Protein AF-A0A0Q0KGK0-F1 (afdb_monomer_lite)

InterPro domains:
  IPR000772 Ricin B, lectin domain [PF00652] (68-153)
  IPR035992 Ricin B-like lectins [SSF50370] (68-184)

Organism: Vibrio metoecus (NCBI:txid1481663)

Radius of gyration: 18.04 Å; chains: 1; bounding box: 33×59×40 Å

Sequence (186 aa):
MDMPQNTRWHFNDATQKMEFLFTNSDQKREALCLGSSSDNTAVLETCSEAVDTTPADGSAVLASNEQFSLKNEKSGQCLALDSNGQVTMVNCQSNGTLWKFNHGELSQSFNGQEVCLNSPTFGGGVAKITTKECHSTSQGQRFDIRTIEGTSLQLVTPINDNVCLESDLNLYPCHGYQVQQWRVQR

Structure (mmCIF, N/CA/C/O backbone):
data_AF-A0A0Q0KGK0-F1
#
_entry.id   AF-A0A0Q0KGK0-F1
#
loop_
_atom_site.group_PDB
_atom_site.id
_atom_site.type_symbol
_atom_site.label_atom_id
_atom_site.label_alt_id
_atom_site.label_comp_id
_atom_site.label_asym_id
_atom_site.label_entity_id
_atom_site.label_seq_id
_atom_site.pdbx_PDB_ins_code
_atom_site.Cartn_x
_atom_site.Cartn_y
_atom_site.Cartn_z
_atom_site.occupancy
_atom_site.B_iso_or_equiv
_atom_site.auth_seq_id
_atom_site.auth_comp_id
_atom_site.auth_asym_id
_atom_site.auth_atom_id
_atom_site.pdbx_PDB_model_num
ATOM 1 N N . MET A 1 1 ? -0.693 -37.489 -7.062 1.00 42.97 1 MET A N 1
ATOM 2 C CA . MET A 1 1 ? -1.516 -36.437 -6.439 1.00 42.97 1 MET A CA 1
ATOM 3 C C . MET A 1 1 ? -1.067 -35.148 -7.072 1.00 42.97 1 MET A C 1
ATOM 5 O O . MET A 1 1 ? 0.068 -34.753 -6.835 1.00 42.97 1 MET A O 1
ATOM 9 N N . ASP A 1 2 ? -1.891 -34.582 -7.945 1.00 48.84 2 ASP A N 1
ATOM 10 C CA . ASP A 1 2 ? -1.607 -33.265 -8.504 1.00 48.84 2 ASP A CA 1
ATOM 11 C C . ASP A 1 2 ? -1.693 -32.248 -7.370 1.00 48.84 2 ASP A C 1
ATOM 13 O O . ASP A 1 2 ? -2.667 -32.236 -6.614 1.00 48.84 2 ASP A O 1
ATOM 17 N N . MET A 1 3 ? -0.634 -31.457 -7.192 1.00 45.12 3 MET A N 1
ATOM 18 C CA . MET A 1 3 ? -0.684 -30.362 -6.233 1.00 45.12 3 MET A CA 1
ATOM 19 C C . MET A 1 3 ? -1.743 -29.351 -6.695 1.00 45.12 3 MET A C 1
ATOM 21 O O . MET A 1 3 ? -1.807 -29.058 -7.897 1.00 45.12 3 MET A O 1
ATOM 25 N N . PRO A 1 4 ? -2.552 -28.804 -5.769 1.00 57.91 4 PRO A N 1
ATOM 26 C CA . PRO A 1 4 ? -3.431 -27.694 -6.091 1.00 57.91 4 PRO A CA 1
ATOM 27 C C . PRO A 1 4 ? -2.617 -26.558 -6.722 1.00 57.91 4 PRO A C 1
ATOM 29 O O . PRO A 1 4 ? -1.466 -26.321 -6.356 1.00 57.91 4 PRO A O 1
ATOM 32 N N . GLN A 1 5 ? -3.202 -25.865 -7.692 1.00 51.62 5 GLN A N 1
ATOM 33 C CA . GLN A 1 5 ? -2.566 -24.700 -8.302 1.00 51.62 5 GLN A CA 1
ATOM 34 C C . GLN A 1 5 ? -2.737 -23.478 -7.384 1.00 51.62 5 GLN A C 1
ATOM 36 O O . GLN A 1 5 ? -3.677 -23.413 -6.588 1.00 51.62 5 GLN A O 1
ATOM 41 N N . ASN A 1 6 ? -1.828 -22.504 -7.498 1.00 60.91 6 ASN A N 1
ATOM 42 C CA . ASN A 1 6 ? -1.843 -21.252 -6.726 1.00 60.91 6 ASN A CA 1
ATOM 43 C C . ASN A 1 6 ? -1.846 -21.449 -5.198 1.00 60.91 6 ASN A C 1
ATOM 45 O O . ASN A 1 6 ? -2.632 -20.835 -4.478 1.00 60.91 6 ASN A O 1
ATOM 49 N N . THR A 1 7 ? -0.964 -22.313 -4.698 1.00 64.25 7 THR A N 1
ATOM 50 C CA . THR A 1 7 ? -0.809 -22.553 -3.259 1.00 64.25 7 THR A CA 1
ATOM 51 C C . THR A 1 7 ? 0.108 -21.527 -2.607 1.00 64.25 7 THR A C 1
ATOM 53 O O . THR A 1 7 ? 1.203 -21.279 -3.119 1.00 64.25 7 THR A O 1
ATOM 56 N N . ARG A 1 8 ? -0.264 -20.996 -1.441 1.00 69.81 8 ARG A N 1
ATOM 57 C CA . ARG A 1 8 ? 0.619 -20.130 -0.646 1.00 69.81 8 ARG A CA 1
ATOM 58 C C . ARG A 1 8 ? 0.371 -20.269 0.847 1.00 69.81 8 ARG A C 1
ATOM 60 O O . ARG A 1 8 ? -0.755 -20.471 1.283 1.00 69.81 8 ARG A O 1
ATOM 67 N N . TRP A 1 9 ? 1.442 -20.106 1.610 1.00 69.56 9 TRP A N 1
ATOM 68 C CA . TRP A 1 9 ? 1.409 -20.003 3.061 1.00 69.56 9 TRP A CA 1
ATOM 69 C C . TRP A 1 9 ? 1.562 -18.530 3.467 1.00 69.56 9 TRP A C 1
ATOM 71 O O . TRP A 1 9 ? 2.458 -17.847 2.970 1.00 69.56 9 TRP A O 1
ATOM 81 N N . HIS A 1 10 ? 0.726 -18.035 4.376 1.00 63.12 10 HIS A N 1
ATOM 82 C CA . HIS A 1 10 ? 0.898 -16.733 5.035 1.00 63.12 10 HIS A CA 1
ATOM 83 C C . HIS A 1 10 ? 0.466 -16.809 6.500 1.00 63.12 10 HIS A C 1
ATOM 85 O O . HIS A 1 10 ? -0.276 -17.709 6.863 1.00 63.12 10 HIS A O 1
ATOM 91 N N . PHE A 1 11 ? 0.931 -15.903 7.355 1.00 64.06 11 PHE A N 1
ATOM 92 C CA . PHE A 1 11 ? 0.35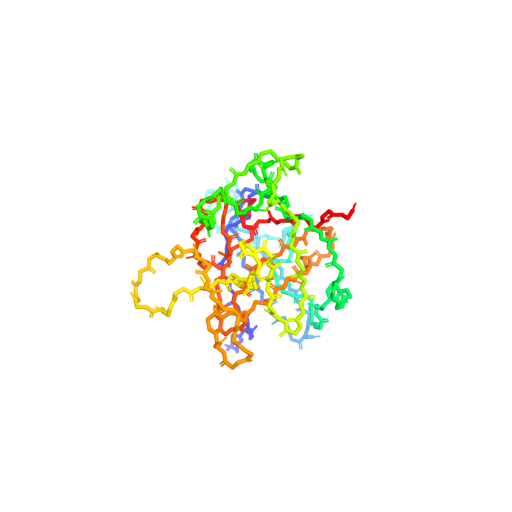4 -15.759 8.691 1.00 64.06 11 PHE A CA 1
ATOM 93 C C . PHE A 1 11 ? -0.777 -14.716 8.619 1.00 64.06 11 PHE A C 1
ATOM 95 O O . PHE A 1 11 ? -0.692 -13.757 7.851 1.00 64.06 11 PHE A O 1
ATOM 102 N N . ASN A 1 12 ? -1.866 -14.924 9.349 1.00 61.81 12 ASN A N 1
ATOM 103 C CA . ASN A 1 12 ? -3.017 -14.029 9.374 1.00 61.81 12 ASN A CA 1
ATOM 104 C C . ASN A 1 12 ? -3.123 -13.413 10.770 1.00 61.81 12 ASN A C 1
ATOM 106 O O . ASN A 1 12 ? -3.345 -14.110 11.757 1.00 61.81 12 ASN A O 1
ATOM 110 N N . ASP A 1 13 ? -2.961 -12.093 10.854 1.00 54.88 13 ASP A N 1
ATOM 111 C CA . ASP A 1 13 ? -2.993 -11.366 12.127 1.00 54.88 13 ASP A CA 1
ATOM 112 C C . ASP A 1 13 ? -4.390 -11.316 12.760 1.00 54.88 13 ASP A C 1
ATOM 114 O O . ASP A 1 13 ? -4.493 -11.175 13.977 1.00 54.88 13 ASP A O 1
ATOM 118 N N . ALA A 1 14 ? -5.462 -11.415 11.968 1.00 55.56 14 ALA A N 1
ATOM 119 C CA . ALA A 1 14 ? -6.823 -11.431 12.499 1.00 55.56 14 ALA A CA 1
ATOM 120 C C . ALA A 1 14 ? -7.098 -12.750 13.231 1.00 55.56 14 ALA A C 1
ATOM 122 O O . ALA A 1 14 ? -7.627 -12.748 14.340 1.00 55.56 14 ALA A O 1
ATOM 123 N N . THR A 1 15 ? -6.665 -13.867 12.640 1.00 62.00 15 THR A N 1
ATOM 124 C CA . THR A 1 15 ? -6.846 -15.208 13.214 1.00 62.00 15 THR A CA 1
ATOM 125 C C . THR A 1 15 ? -5.690 -15.636 14.121 1.00 62.00 15 THR A C 1
ATOM 127 O O . THR A 1 15 ? -5.828 -16.612 14.856 1.00 62.00 15 THR A O 1
ATOM 130 N N . GLN A 1 16 ? -4.563 -14.912 14.094 1.00 68.38 16 GLN A N 1
ATOM 131 C CA . GLN A 1 16 ? -3.290 -15.255 14.744 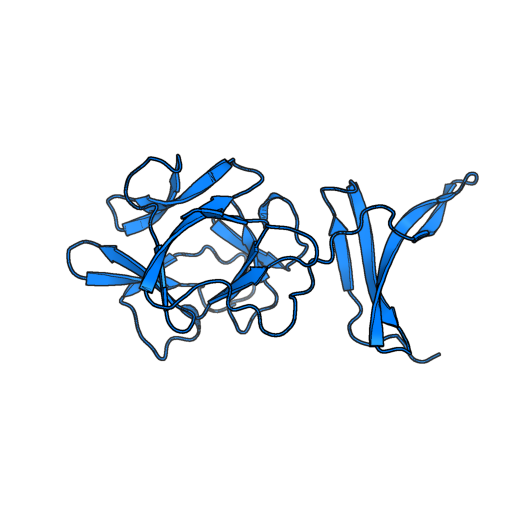1.00 68.38 16 GLN A CA 1
ATOM 132 C C . GLN A 1 16 ? -2.796 -16.669 14.379 1.00 68.38 16 GLN A C 1
ATOM 134 O O . GLN A 1 16 ? -2.210 -17.371 15.208 1.00 68.38 16 GLN A O 1
ATOM 139 N N . LYS A 1 17 ? -3.044 -17.110 13.139 1.00 73.31 17 LYS A N 1
ATOM 140 C CA . LYS A 1 17 ? -2.693 -18.453 12.651 1.00 73.31 17 LYS A CA 1
ATOM 141 C C . LYS A 1 17 ? -1.914 -18.405 11.344 1.00 73.31 17 LYS A C 1
ATOM 143 O O . LYS A 1 17 ? -2.014 -17.462 10.568 1.00 73.31 17 LYS A O 1
ATOM 148 N N . MET A 1 18 ? -1.138 -19.460 11.100 1.00 76.50 18 MET A N 1
ATOM 149 C CA . MET A 1 18 ? -0.539 -19.708 9.791 1.00 76.50 18 MET A CA 1
ATOM 150 C C . MET A 1 18 ? -1.599 -20.323 8.875 1.00 76.50 18 MET A C 1
ATOM 152 O O . MET A 1 18 ? -2.158 -21.358 9.214 1.00 76.50 18 MET A O 1
ATOM 156 N N . GLU A 1 19 ? -1.867 -19.716 7.731 1.00 79.12 19 GLU A N 1
ATOM 157 C CA . GLU A 1 19 ? -2.902 -20.109 6.781 1.00 79.12 19 GLU A CA 1
ATOM 158 C C . GLU A 1 19 ? -2.275 -20.595 5.465 1.00 79.12 19 GLU A C 1
ATOM 160 O O . GLU A 1 19 ? -1.328 -20.006 4.935 1.00 79.12 19 GLU A O 1
ATOM 165 N N . PHE A 1 20 ? -2.802 -21.696 4.942 1.00 80.44 20 PHE A N 1
ATOM 166 C CA . PHE A 1 20 ? -2.489 -22.278 3.648 1.00 80.44 20 PHE A CA 1
ATOM 167 C C . PHE A 1 20 ? -3.665 -22.055 2.707 1.00 80.44 20 PHE A C 1
ATOM 169 O O . PHE A 1 20 ? -4.716 -22.675 2.875 1.00 80.44 20 PHE A O 1
ATOM 176 N N . LEU A 1 21 ? -3.477 -21.197 1.708 1.00 74.12 21 LEU A N 1
ATOM 177 C CA . LEU A 1 21 ? -4.453 -20.989 0.646 1.00 74.12 21 LEU A CA 1
ATOM 178 C C . LEU A 1 21 ? -4.126 -21.864 -0.539 1.00 74.12 21 LEU A C 1
ATOM 180 O O . LEU A 1 21 ? -2.960 -22.006 -0.916 1.00 74.12 21 LEU A O 1
ATOM 184 N N . PHE A 1 22 ? -5.170 -22.385 -1.163 1.00 74.06 22 PHE A N 1
ATOM 185 C CA . PHE A 1 22 ? -5.067 -23.159 -2.383 1.00 74.06 22 PHE A CA 1
ATOM 186 C C . PHE A 1 22 ? -6.342 -23.031 -3.213 1.00 74.06 22 PHE A C 1
ATOM 188 O O . PHE A 1 22 ? -7.411 -22.704 -2.702 1.00 74.06 22 PHE A O 1
ATOM 195 N N . THR A 1 23 ? -6.227 -23.293 -4.514 1.00 70.69 23 THR A N 1
ATOM 196 C CA . THR A 1 23 ? -7.395 -23.437 -5.388 1.00 70.69 23 THR A CA 1
ATOM 197 C C . THR A 1 23 ? -7.721 -24.920 -5.524 1.00 70.69 23 THR A C 1
ATOM 199 O O . THR A 1 23 ? -6.870 -25.704 -5.950 1.00 70.69 23 THR A O 1
ATOM 202 N N . ASN A 1 24 ? -8.929 -25.318 -5.134 1.00 74.50 24 ASN A N 1
ATOM 203 C CA . ASN A 1 24 ? -9.381 -26.701 -5.213 1.00 74.50 24 ASN A CA 1
ATOM 204 C C . ASN A 1 24 ? -9.714 -27.109 -6.668 1.00 74.50 24 ASN A C 1
ATOM 206 O O . ASN A 1 24 ? -9.632 -26.311 -7.606 1.00 74.50 24 ASN A O 1
ATOM 210 N N . SER A 1 25 ? -10.100 -28.370 -6.870 1.00 77.56 25 SER A N 1
ATOM 211 C CA . SER A 1 25 ? -10.444 -28.910 -8.195 1.00 77.56 25 SER A CA 1
ATOM 212 C C . SER A 1 25 ? -11.608 -28.188 -8.880 1.00 77.56 25 SER A C 1
ATOM 214 O O . SER A 1 25 ? -11.663 -28.156 -10.108 1.00 77.56 25 SER A O 1
ATOM 216 N N . ASP A 1 26 ? -12.496 -27.570 -8.102 1.00 78.69 26 ASP A N 1
ATOM 217 C CA . ASP A 1 26 ? -13.665 -26.828 -8.581 1.00 78.69 26 ASP A CA 1
ATOM 218 C C . ASP A 1 26 ? -13.342 -25.355 -8.878 1.00 78.69 26 ASP A C 1
ATOM 220 O O . ASP A 1 26 ? -14.252 -24.545 -9.050 1.00 78.69 26 ASP A O 1
ATOM 224 N N . GLN A 1 27 ? -12.054 -24.990 -8.913 1.00 69.38 27 GLN A N 1
ATOM 225 C CA . GLN A 1 27 ? -11.580 -23.610 -9.058 1.00 69.38 27 GLN A CA 1
ATOM 226 C C . GLN A 1 27 ? -12.038 -22.681 -7.921 1.00 69.38 27 GLN A C 1
ATOM 228 O O . GLN A 1 27 ? -12.043 -21.461 -8.076 1.00 69.38 27 GLN A O 1
ATOM 233 N N . LYS A 1 28 ? -12.408 -23.237 -6.760 1.00 67.38 28 LYS A N 1
ATOM 234 C CA . LYS A 1 28 ? -12.726 -22.449 -5.566 1.00 67.38 28 LYS A CA 1
ATOM 235 C C . LYS A 1 28 ? -11.482 -22.277 -4.713 1.00 67.38 28 LYS A C 1
ATOM 237 O O . LYS A 1 28 ? -10.709 -23.217 -4.532 1.00 67.38 28 LYS A O 1
ATOM 242 N N . ARG A 1 29 ? -11.302 -21.072 -4.181 1.00 68.62 29 ARG A N 1
ATOM 243 C CA . ARG A 1 29 ? -10.243 -20.777 -3.217 1.00 68.62 29 ARG A CA 1
ATOM 244 C C . ARG A 1 29 ? -10.668 -21.265 -1.836 1.00 68.62 29 ARG A C 1
ATOM 246 O O . ARG A 1 29 ? -11.795 -21.027 -1.412 1.00 68.62 29 ARG A O 1
ATOM 253 N N . GLU A 1 30 ? -9.765 -21.957 -1.157 1.00 75.44 30 GLU A N 1
ATOM 254 C CA . GLU A 1 30 ? -9.945 -22.453 0.207 1.00 75.44 30 GLU A CA 1
ATOM 255 C C . GLU A 1 30 ? -8.725 -22.092 1.057 1.00 75.44 30 GLU A C 1
ATOM 257 O O . GLU A 1 30 ? -7.612 -21.968 0.539 1.00 75.44 30 GLU A O 1
ATOM 262 N N . ALA A 1 31 ? -8.942 -21.937 2.365 1.00 76.31 31 ALA A N 1
ATOM 263 C CA . ALA A 1 31 ? -7.904 -21.642 3.344 1.00 76.31 31 ALA A CA 1
ATOM 264 C C . ALA A 1 31 ? -7.947 -22.649 4.503 1.00 76.31 31 ALA A C 1
ATOM 266 O O . ALA A 1 31 ? -8.999 -22.880 5.112 1.00 76.31 31 ALA A O 1
ATOM 267 N N . LEU A 1 32 ? -6.790 -23.232 4.820 1.00 85.69 32 LEU A N 1
ATOM 268 C CA . LEU A 1 32 ? -6.586 -24.083 5.991 1.00 85.69 32 LEU A CA 1
ATOM 269 C C . LEU A 1 32 ? -5.656 -23.398 6.981 1.00 85.69 32 LEU A C 1
ATOM 271 O O . LEU A 1 32 ? -4.618 -22.877 6.602 1.00 85.69 32 LEU A O 1
ATOM 275 N N . CYS A 1 33 ? -5.998 -23.449 8.253 1.00 85.00 33 CYS A N 1
ATOM 276 C CA . CYS A 1 33 ? -5.241 -22.876 9.345 1.00 85.00 33 CYS A CA 1
ATOM 277 C C . CYS A 1 33 ? -4.394 -23.965 10.002 1.00 85.00 33 CYS A C 1
ATOM 279 O O . CYS A 1 33 ? -4.862 -25.081 10.229 1.00 85.00 33 CYS A O 1
ATOM 281 N N . LEU A 1 34 ? -3.154 -23.637 10.345 1.00 86.50 34 LEU A N 1
ATOM 282 C CA . LEU A 1 34 ? -2.315 -24.463 11.194 1.00 86.50 34 LEU A CA 1
ATOM 283 C C . LEU A 1 34 ? -2.831 -24.360 12.631 1.00 86.50 34 LEU A C 1
ATOM 285 O O . LEU A 1 34 ? -2.836 -23.281 13.228 1.00 86.50 34 LEU A O 1
ATOM 289 N N . GLY A 1 35 ? -3.255 -25.494 13.171 1.00 85.56 35 GLY A N 1
ATOM 290 C CA . GLY A 1 35 ? -3.690 -25.657 14.550 1.00 85.56 35 GLY A CA 1
ATOM 291 C C . GLY A 1 35 ? -2.901 -26.752 15.263 1.00 85.56 35 GLY A C 1
ATOM 292 O O . GLY A 1 35 ? -1.991 -27.374 14.705 1.00 85.56 35 GLY A O 1
ATOM 293 N N . SER A 1 36 ? -3.277 -27.001 16.513 1.00 84.75 36 SER A N 1
ATOM 294 C CA . SER A 1 36 ? -2.779 -28.122 17.306 1.00 84.75 36 SER A CA 1
ATOM 295 C C . SER A 1 36 ? -3.939 -29.013 17.725 1.00 84.75 36 SER A C 1
ATOM 297 O O . SER A 1 36 ? -4.930 -28.533 18.278 1.00 84.75 36 SER A O 1
ATOM 299 N N . SER A 1 37 ? -3.800 -30.311 17.511 1.00 85.56 37 SER A N 1
ATOM 300 C CA . SER A 1 37 ? -4.692 -31.319 18.080 1.00 85.56 37 SER A CA 1
ATOM 301 C C . SER A 1 37 ? -4.523 -31.442 19.605 1.00 85.56 37 SER A C 1
ATOM 303 O O . SER A 1 37 ? -3.593 -30.903 20.211 1.00 85.56 37 SER A O 1
ATOM 305 N N . SER A 1 38 ? -5.382 -32.250 20.234 1.00 87.25 38 SER A N 1
ATOM 306 C CA . SER A 1 38 ? -5.282 -32.602 21.658 1.00 87.25 38 SER A CA 1
ATOM 307 C C . SER A 1 38 ? -4.015 -33.381 22.034 1.00 87.25 38 SER A C 1
ATOM 309 O O . SER A 1 38 ? -3.701 -33.479 23.216 1.00 87.25 38 SER A O 1
ATOM 311 N N . ASP A 1 39 ? -3.310 -33.964 21.060 1.00 91.31 39 ASP A N 1
ATOM 312 C CA . ASP A 1 39 ? -2.062 -34.711 21.259 1.00 91.31 39 ASP A CA 1
ATOM 313 C C . ASP A 1 39 ? -0.806 -33.921 20.841 1.00 91.31 39 ASP A C 1
ATOM 315 O O . ASP A 1 39 ? 0.263 -34.502 20.669 1.00 91.31 39 ASP A O 1
ATOM 319 N N . ASN A 1 40 ? -0.916 -32.590 20.723 1.00 81.94 40 ASN A N 1
ATOM 320 C CA . ASN A 1 40 ? 0.159 -31.675 20.316 1.00 81.94 40 ASN A CA 1
ATOM 321 C C . ASN A 1 40 ? 0.738 -31.957 18.918 1.00 81.94 40 ASN A C 1
ATOM 323 O O . ASN A 1 40 ? 1.868 -31.559 18.619 1.00 81.94 40 ASN A O 1
ATOM 327 N N . THR A 1 41 ? -0.019 -32.610 18.039 1.00 89.12 41 THR A N 1
ATOM 328 C CA . THR A 1 41 ? 0.360 -32.732 16.633 1.00 89.12 41 THR A CA 1
ATOM 329 C C . THR A 1 41 ? -0.125 -31.515 15.851 1.00 89.12 41 THR A C 1
ATOM 331 O O . THR A 1 41 ? -1.186 -30.945 16.118 1.00 89.12 41 THR A O 1
ATOM 334 N N . ALA A 1 42 ? 0.697 -31.070 14.900 1.00 85.19 42 ALA A N 1
ATOM 335 C CA . ALA A 1 42 ? 0.317 -29.999 13.992 1.00 85.19 42 ALA A CA 1
ATOM 336 C C . ALA A 1 42 ? -0.753 -30.522 13.029 1.00 85.19 42 ALA A C 1
ATOM 338 O O . ALA A 1 42 ? -0.539 -31.527 12.348 1.00 85.19 42 ALA A O 1
ATOM 339 N N . VAL A 1 43 ? -1.888 -29.833 12.967 1.00 90.06 43 VAL A N 1
ATOM 340 C CA . VAL A 1 43 ? -3.011 -30.191 12.095 1.00 90.06 43 VAL A CA 1
ATOM 341 C C . VAL A 1 43 ? -3.392 -29.014 11.209 1.00 90.06 43 VAL A C 1
ATOM 343 O O . VAL A 1 43 ? -3.194 -27.859 11.578 1.00 90.06 43 VAL A O 1
ATOM 346 N N . LEU A 1 44 ? -3.936 -29.319 10.032 1.00 86.69 44 LEU A N 1
ATOM 347 C CA . LEU A 1 44 ? -4.586 -28.336 9.173 1.00 86.69 44 LEU A CA 1
ATOM 348 C C . LEU A 1 44 ? -6.094 -28.424 9.394 1.00 86.69 44 LEU A C 1
ATOM 350 O O . LEU A 1 44 ? -6.693 -29.476 9.177 1.00 86.69 44 LEU A O 1
ATOM 354 N N . GLU A 1 45 ? -6.693 -27.325 9.830 1.00 85.56 45 GLU A N 1
ATOM 355 C CA . GLU A 1 45 ? -8.129 -27.197 10.086 1.00 85.56 45 GLU A CA 1
ATOM 356 C C . GLU A 1 45 ? -8.735 -26.098 9.212 1.00 85.56 45 GLU A C 1
ATOM 358 O O . GLU A 1 45 ? -8.030 -25.209 8.742 1.00 85.56 45 GLU A O 1
ATOM 363 N N . THR A 1 46 ? -10.041 -26.136 8.959 1.00 79.69 46 THR A N 1
ATOM 364 C CA . THR A 1 46 ? -10.706 -25.064 8.206 1.00 79.69 46 THR A CA 1
ATOM 365 C C . THR A 1 46 ? -10.632 -23.761 8.996 1.00 79.69 46 THR A C 1
ATOM 367 O O . THR A 1 46 ? -10.976 -23.728 10.178 1.00 79.69 46 THR A O 1
ATOM 370 N N . CYS A 1 47 ? -10.195 -22.678 8.358 1.00 71.62 47 CYS A N 1
ATOM 371 C CA . CYS A 1 47 ? -10.164 -21.381 9.018 1.00 71.62 47 CYS A CA 1
ATOM 372 C C . CYS A 1 47 ? -11.588 -20.860 9.250 1.00 71.62 47 CYS A C 1
ATOM 374 O O . CYS A 1 47 ? -12.359 -20.707 8.307 1.00 71.62 47 CYS A O 1
ATOM 376 N N . SER A 1 48 ? -11.935 -20.554 10.500 1.00 58.31 48 SER A N 1
ATOM 377 C CA . SER A 1 48 ? -13.246 -19.998 10.858 1.00 58.31 48 SER A CA 1
ATOM 378 C C . SER A 1 48 ? -13.429 -18.538 10.421 1.00 58.31 48 SER A C 1
ATOM 380 O O . SER A 1 48 ? -14.562 -18.101 10.249 1.00 58.31 48 SER A O 1
ATOM 382 N N . GLU A 1 49 ? -12.329 -17.801 10.227 1.00 57.34 49 GLU A N 1
ATOM 383 C CA . GLU A 1 49 ? -12.307 -16.372 9.867 1.00 57.34 49 GLU A CA 1
ATOM 384 C C . GLU A 1 49 ? -11.160 -16.036 8.888 1.00 57.34 49 GLU A C 1
ATOM 386 O O . GLU A 1 49 ? -10.614 -14.934 8.927 1.00 57.34 49 GLU A O 1
ATOM 391 N N . ALA A 1 50 ? -10.740 -16.986 8.037 1.00 52.69 50 ALA A N 1
ATOM 392 C CA . ALA A 1 50 ? -9.679 -16.703 7.064 1.00 52.69 50 ALA A CA 1
ATOM 393 C C . ALA A 1 50 ? -10.064 -15.497 6.210 1.00 52.69 50 ALA A C 1
ATOM 395 O O . ALA A 1 50 ? -11.133 -15.458 5.5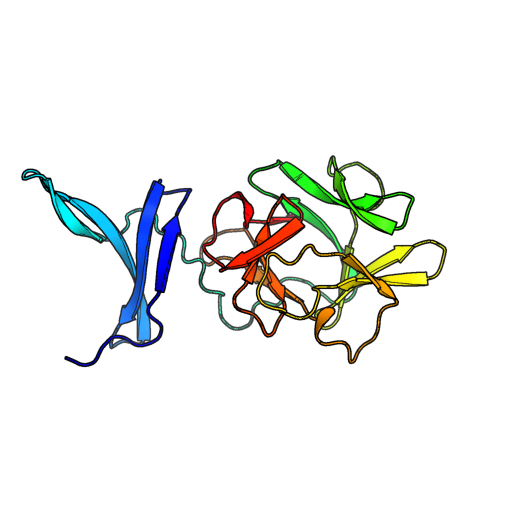97 1.00 52.69 50 ALA A O 1
ATOM 396 N N . VAL A 1 51 ? -9.163 -14.523 6.169 1.00 53.62 51 VAL A N 1
ATOM 397 C CA . VAL A 1 51 ? -9.292 -13.375 5.287 1.00 53.62 51 VAL A CA 1
ATOM 398 C C . VAL A 1 51 ? -8.544 -13.746 4.023 1.00 53.62 51 VAL A C 1
ATOM 400 O O . VAL A 1 51 ? -7.320 -13.881 4.047 1.00 53.62 51 VAL A O 1
ATOM 403 N N . ASP A 1 52 ? -9.266 -13.926 2.918 1.00 57.22 52 ASP A N 1
ATOM 404 C CA . ASP A 1 52 ? -8.608 -14.164 1.643 1.00 57.22 52 ASP A CA 1
ATOM 405 C C . ASP A 1 52 ? -7.906 -12.874 1.194 1.00 57.22 52 ASP A C 1
ATOM 407 O O . ASP A 1 52 ? -8.505 -11.918 0.703 1.00 57.22 52 ASP A O 1
ATOM 411 N N . THR A 1 53 ? -6.589 -12.845 1.397 1.00 51.38 53 THR A N 1
ATOM 412 C CA . THR A 1 53 ? -5.712 -11.747 0.967 1.00 51.38 53 THR A CA 1
ATOM 413 C C . THR A 1 53 ? -5.399 -11.833 -0.527 1.00 51.38 53 THR A C 1
ATOM 415 O O . THR A 1 53 ? -4.573 -11.075 -1.040 1.00 51.38 53 THR A O 1
ATOM 418 N N . THR A 1 54 ? -5.978 -12.815 -1.227 1.00 52.88 54 THR A N 1
ATOM 419 C CA . THR A 1 54 ? -5.820 -12.970 -2.664 1.00 52.88 54 THR A CA 1
ATOM 420 C C . THR A 1 54 ? -6.689 -11.893 -3.295 1.00 52.88 54 THR A C 1
ATOM 422 O O . THR A 1 54 ? -7.857 -11.761 -2.936 1.00 52.88 54 THR A O 1
ATOM 425 N N . PRO A 1 55 ? -6.146 -11.084 -4.212 1.00 49.53 55 PRO A N 1
ATOM 426 C CA . PRO A 1 55 ? -6.941 -10.072 -4.881 1.00 49.53 55 PRO A CA 1
ATOM 427 C C . PRO A 1 55 ? -8.209 -10.672 -5.489 1.00 49.53 55 PRO A C 1
ATOM 429 O O . PRO A 1 55 ? -8.154 -11.735 -6.121 1.00 49.53 55 PRO A O 1
ATOM 432 N N . ALA A 1 56 ? -9.334 -9.976 -5.334 1.00 50.41 56 ALA A N 1
ATOM 433 C CA . ALA A 1 56 ? -10.468 -10.192 -6.219 1.00 50.41 56 ALA A CA 1
ATOM 434 C C . ALA A 1 56 ? -10.025 -9.836 -7.649 1.00 50.41 56 ALA A C 1
ATOM 436 O O . ALA A 1 56 ? -9.447 -8.764 -7.869 1.00 50.41 56 ALA A O 1
ATOM 437 N N . ASP A 1 57 ? -10.263 -10.726 -8.615 1.00 42.25 57 ASP A N 1
ATOM 438 C CA . ASP A 1 57 ? -9.943 -10.452 -10.017 1.00 42.25 57 ASP A CA 1
ATOM 439 C C . ASP A 1 57 ? -10.652 -9.156 -10.467 1.00 42.25 57 ASP A C 1
ATOM 441 O O . ASP A 1 57 ? -11.848 -8.973 -10.241 1.00 42.25 57 ASP A O 1
ATOM 445 N N . GLY A 1 58 ? -9.905 -8.228 -11.083 1.00 48.97 58 GLY A N 1
ATOM 446 C CA . GLY A 1 58 ? -10.448 -6.978 -11.643 1.00 48.97 58 GLY A CA 1
ATOM 447 C C . GLY A 1 58 ? -10.523 -5.764 -10.701 1.00 48.97 58 GLY A C 1
ATOM 448 O O . GLY A 1 58 ? -11.270 -4.826 -10.976 1.00 48.97 58 GLY A O 1
ATOM 449 N N . SER A 1 59 ? -9.768 -5.744 -9.601 1.00 49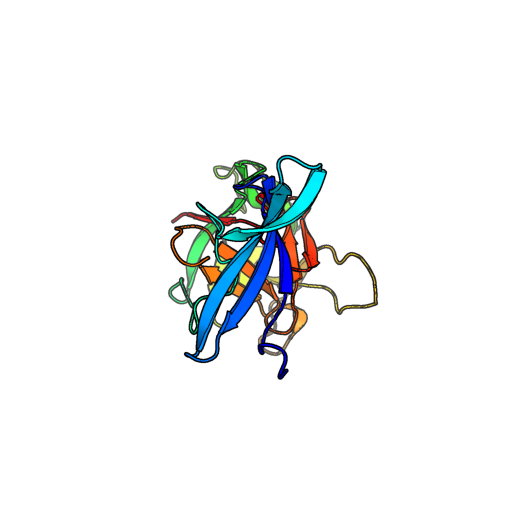.88 59 SER A N 1
ATOM 450 C CA . SER A 1 59 ? -9.864 -4.700 -8.567 1.00 49.88 59 SER A CA 1
ATOM 451 C C . SER A 1 59 ? -9.255 -3.338 -8.968 1.00 49.88 59 SER A C 1
ATOM 453 O O . SER A 1 59 ? -8.133 -3.001 -8.600 1.00 49.88 59 SER A O 1
ATOM 455 N N . ALA A 1 60 ? -10.028 -2.514 -9.679 1.00 51.19 60 ALA A N 1
ATOM 456 C CA . ALA A 1 60 ? -9.879 -1.059 -9.651 1.00 51.19 60 ALA A CA 1
ATOM 457 C C . ALA A 1 60 ? -11.013 -0.467 -8.798 1.00 51.19 60 ALA A C 1
ATOM 459 O O . ALA A 1 60 ? -12.153 -0.352 -9.240 1.00 51.19 60 ALA A O 1
ATOM 460 N N . VAL A 1 61 ? -10.706 -0.122 -7.544 1.00 59.50 61 VAL A N 1
ATOM 461 C CA . VAL A 1 61 ? -11.679 0.402 -6.556 1.00 59.50 61 VAL A CA 1
ATOM 462 C C . VAL A 1 61 ? -11.969 1.899 -6.760 1.00 59.50 61 VAL A C 1
ATOM 464 O O . VAL A 1 61 ? -12.921 2.449 -6.201 1.00 59.50 61 VAL A O 1
ATOM 467 N N . LEU A 1 62 ? -11.134 2.582 -7.543 1.00 69.75 62 LEU A N 1
ATOM 468 C CA . LEU A 1 62 ? -11.063 4.038 -7.608 1.00 69.75 62 LEU A CA 1
ATOM 469 C C . LEU A 1 62 ? -11.360 4.545 -9.016 1.00 69.75 62 LEU A C 1
ATOM 471 O O . LEU A 1 62 ? -10.802 4.047 -9.996 1.00 69.75 62 LEU A O 1
ATOM 475 N N . ALA A 1 63 ? -12.213 5.566 -9.104 1.00 66.50 63 ALA A N 1
ATOM 476 C CA . ALA A 1 63 ? -12.388 6.308 -10.341 1.00 66.50 63 ALA A CA 1
ATOM 477 C C . ALA A 1 63 ? -11.139 7.164 -10.610 1.00 66.50 63 ALA A C 1
ATOM 479 O O . ALA A 1 63 ? -10.531 7.710 -9.688 1.00 66.50 63 ALA A O 1
ATOM 480 N N . SER A 1 64 ? -10.765 7.301 -11.885 1.00 71.00 64 SER A N 1
ATOM 481 C CA . SER A 1 64 ? -9.635 8.141 -12.295 1.00 71.00 64 SER A CA 1
ATOM 482 C C . SER A 1 64 ? -9.772 9.561 -11.736 1.00 71.00 64 SER A C 1
ATOM 484 O O . SER A 1 64 ? -10.817 10.189 -11.895 1.00 71.00 64 SER A O 1
ATOM 486 N N . ASN A 1 65 ? -8.681 10.097 -11.181 1.00 72.12 65 ASN A N 1
ATOM 487 C CA . ASN A 1 65 ? -8.567 11.461 -10.635 1.00 72.12 65 ASN A CA 1
ATOM 488 C C . ASN A 1 65 ? -9.353 11.749 -9.344 1.00 72.12 65 ASN A C 1
ATOM 490 O O . ASN A 1 65 ? -9.358 12.898 -8.896 1.00 72.12 65 ASN A O 1
ATOM 494 N N . GLU A 1 66 ? -9.985 10.750 -8.726 1.00 83.25 66 GLU A N 1
ATOM 495 C CA . GLU A 1 66 ? -10.561 10.901 -7.388 1.00 83.25 66 GLU A CA 1
ATOM 496 C C . GLU A 1 66 ? -9.441 11.107 -6.353 1.00 83.25 66 GLU A C 1
ATOM 498 O O . GLU A 1 66 ? -8.407 10.434 -6.411 1.00 83.25 66 GLU A O 1
ATOM 503 N N . GLN A 1 67 ? -9.630 12.061 -5.434 1.00 91.19 67 GLN A N 1
ATOM 504 C CA . GLN A 1 67 ? -8.727 12.272 -4.303 1.00 91.19 67 GLN A CA 1
ATOM 505 C C . GLN A 1 67 ? -9.179 11.439 -3.108 1.00 91.19 67 GLN A C 1
ATOM 507 O O . GLN A 1 67 ? -10.365 11.393 -2.797 1.00 91.19 67 GLN A O 1
ATOM 512 N N . PHE A 1 68 ? -8.229 10.810 -2.430 1.00 93.62 68 PHE A N 1
ATOM 513 C CA . PHE A 1 68 ? -8.486 9.976 -1.259 1.00 93.62 68 PHE A CA 1
ATOM 514 C C . PHE A 1 68 ? -7.254 9.939 -0.359 1.00 93.62 68 PHE A C 1
ATOM 516 O O . PHE A 1 68 ? -6.140 10.230 -0.795 1.00 93.62 68 PHE A O 1
ATOM 523 N N . SER A 1 69 ? -7.438 9.539 0.893 1.00 96.00 69 SER A N 1
ATOM 524 C CA . SER A 1 69 ? -6.336 9.176 1.779 1.00 96.00 69 SER A CA 1
ATOM 525 C C . SER A 1 69 ? -6.239 7.658 1.936 1.00 96.00 69 SER A C 1
ATOM 527 O O . SER A 1 69 ? -7.224 6.926 1.817 1.00 96.00 69 SER A O 1
ATOM 529 N N . LEU A 1 70 ? -5.024 7.174 2.187 1.00 96.50 70 LEU A N 1
ATOM 530 C CA . LEU A 1 70 ? -4.741 5.768 2.473 1.00 96.50 70 LEU A CA 1
ATOM 531 C C . LEU A 1 70 ? -4.362 5.632 3.938 1.00 96.50 70 LEU A C 1
ATOM 533 O O . LEU A 1 70 ? -3.217 5.894 4.303 1.00 96.50 70 LEU A O 1
ATOM 537 N N . LYS A 1 71 ? -5.316 5.219 4.771 1.00 97.81 71 LYS A N 1
ATOM 538 C CA . LYS A 1 71 ? -5.090 4.952 6.192 1.00 97.81 71 LYS A CA 1
ATOM 539 C C . LYS A 1 71 ? -4.608 3.521 6.383 1.00 97.81 71 LYS A C 1
ATOM 541 O O . LYS A 1 71 ? -5.286 2.597 5.953 1.00 97.81 71 LYS A O 1
ATOM 546 N N . ASN A 1 72 ? -3.486 3.319 7.055 1.00 97.81 72 ASN A N 1
ATOM 547 C CA . ASN A 1 72 ? -3.044 1.985 7.440 1.00 97.81 72 ASN A CA 1
ATOM 548 C C . ASN A 1 72 ? -3.846 1.468 8.645 1.00 97.81 72 ASN A C 1
ATOM 550 O O . ASN A 1 72 ? -4.094 2.220 9.592 1.00 97.81 72 ASN A O 1
ATOM 554 N N . GLU A 1 73 ? -4.226 0.191 8.624 1.00 93.88 73 GLU A N 1
ATOM 555 C CA . GLU A 1 73 ? -5.075 -0.398 9.662 1.00 93.88 73 GLU A CA 1
ATOM 556 C C . GLU A 1 73 ? -4.339 -0.521 11.004 1.00 93.88 73 GLU A C 1
ATOM 558 O O . GLU A 1 73 ? -4.891 -0.144 12.037 1.00 93.88 73 GLU A O 1
ATOM 563 N N . LYS A 1 74 ? -3.068 -0.950 11.006 1.00 93.75 74 LYS A N 1
ATOM 564 C CA . LYS A 1 74 ? -2.296 -1.099 12.249 1.00 93.75 74 LYS A CA 1
ATOM 565 C C . LYS A 1 74 ? -1.898 0.234 12.871 1.00 93.75 74 LYS A C 1
ATOM 567 O O . LYS A 1 74 ? -2.063 0.422 14.074 1.00 93.75 74 LYS A O 1
ATOM 572 N N . SER A 1 75 ? -1.299 1.139 12.094 1.00 96.44 75 SER A N 1
ATOM 573 C CA . SER A 1 75 ? -0.785 2.398 12.657 1.00 96.44 75 SER A CA 1
ATOM 574 C C . SER A 1 75 ? -1.881 3.440 12.872 1.00 96.44 75 SER A C 1
ATOM 576 O O . SER A 1 75 ? -1.698 4.384 13.639 1.00 96.44 75 SER A O 1
ATOM 578 N N . GLY A 1 76 ? -3.011 3.311 12.170 1.00 97.06 76 GLY A N 1
ATOM 579 C CA . GLY A 1 76 ? -4.072 4.312 12.152 1.00 97.06 76 GLY A CA 1
ATOM 580 C C . GLY A 1 76 ? -3.681 5.631 11.470 1.00 97.06 76 GLY A C 1
ATOM 581 O O . GLY A 1 76 ? -4.474 6.573 11.484 1.00 97.06 76 GLY A O 1
ATOM 582 N N . GLN A 1 77 ? -2.484 5.705 10.885 1.00 98.44 77 GLN A N 1
ATOM 583 C CA . GLN A 1 77 ? -1.941 6.871 10.193 1.00 98.44 77 GLN A CA 1
ATOM 584 C C . GLN A 1 77 ? -2.183 6.775 8.686 1.00 98.44 77 GLN A C 1
ATOM 586 O O . GLN A 1 77 ? -2.380 5.686 8.149 1.00 98.44 77 GLN A O 1
ATOM 591 N N . CYS A 1 78 ? -2.136 7.913 8.000 1.00 98.38 78 CYS A N 1
ATOM 592 C CA . CYS A 1 78 ? -2.273 7.985 6.555 1.00 98.38 78 CYS A CA 1
ATOM 593 C C . CYS A 1 78 ? -0.930 8.164 5.854 1.00 98.38 78 CYS A C 1
ATOM 595 O O . CYS A 1 78 ? -0.061 8.894 6.338 1.00 98.38 78 CYS A O 1
ATOM 597 N N . LEU A 1 79 ? -0.813 7.534 4.685 1.00 98.12 79 LEU A N 1
ATOM 598 C CA . LEU A 1 79 ? 0.278 7.758 3.745 1.00 98.12 79 LEU A CA 1
ATOM 599 C C . LEU A 1 79 ? 0.263 9.213 3.278 1.00 98.12 79 LEU A C 1
ATOM 601 O O . LEU A 1 79 ? -0.769 9.705 2.815 1.00 98.12 79 LEU A O 1
ATOM 605 N N . ALA A 1 80 ? 1.403 9.887 3.351 1.00 97.75 80 ALA A N 1
ATOM 606 C CA . ALA A 1 80 ? 1.508 11.284 2.966 1.00 97.75 80 ALA A CA 1
ATOM 607 C C . ALA A 1 80 ? 2.842 11.636 2.314 1.00 97.75 80 ALA A C 1
ATOM 609 O O . ALA A 1 80 ? 3.812 10.881 2.395 1.00 97.75 80 ALA A O 1
ATOM 610 N N . LEU A 1 81 ? 2.877 12.824 1.715 1.00 97.25 81 LEU A N 1
ATOM 611 C CA . LEU A 1 81 ? 4.104 13.550 1.424 1.00 97.25 81 LEU A CA 1
ATOM 612 C C . LEU A 1 81 ? 4.378 14.593 2.505 1.00 97.25 81 LEU A C 1
ATOM 614 O O . LEU A 1 81 ? 3.496 15.374 2.867 1.00 97.25 81 LEU A O 1
ATOM 618 N N . ASP A 1 82 ? 5.608 14.617 3.011 1.00 95.38 82 ASP A N 1
ATOM 619 C CA . ASP A 1 82 ? 6.069 15.676 3.902 1.00 95.38 82 ASP A CA 1
ATOM 620 C C . ASP A 1 82 ? 6.403 16.971 3.133 1.00 95.38 82 ASP A C 1
ATOM 622 O O . ASP A 1 82 ? 6.325 17.049 1.904 1.00 95.38 82 ASP A O 1
ATOM 626 N N . SER A 1 83 ? 6.810 18.018 3.856 1.00 93.38 83 SER A N 1
ATOM 627 C CA . SER A 1 83 ? 7.172 19.311 3.258 1.00 93.38 83 SER A CA 1
ATOM 628 C C . SER A 1 83 ? 8.390 19.259 2.328 1.00 93.38 83 SER A C 1
ATOM 630 O O . SER A 1 83 ? 8.633 20.214 1.596 1.00 93.38 83 SER A O 1
ATOM 632 N N . ASN A 1 84 ? 9.163 18.173 2.362 1.00 94.19 84 ASN A N 1
ATOM 633 C CA . ASN A 1 84 ? 10.321 17.939 1.505 1.00 94.19 84 ASN A CA 1
ATOM 634 C C . ASN A 1 84 ? 9.984 17.007 0.329 1.00 94.19 84 ASN A C 1
ATOM 636 O O . ASN A 1 84 ? 10.881 16.641 -0.429 1.00 94.19 84 ASN A O 1
ATOM 640 N N . GLY A 1 85 ? 8.715 16.611 0.181 1.00 92.69 85 GLY A N 1
ATOM 641 C CA . GLY A 1 85 ? 8.255 15.703 -0.862 1.00 92.69 85 GLY A CA 1
ATOM 642 C C . GLY A 1 85 ? 8.611 14.244 -0.587 1.00 92.69 85 GLY A C 1
ATOM 643 O O . GLY A 1 85 ? 8.541 13.429 -1.503 1.00 92.69 85 GLY A O 1
ATOM 644 N N . GLN A 1 86 ? 8.997 13.894 0.643 1.00 94.50 86 GLN A N 1
ATOM 645 C CA . GLN A 1 86 ? 9.313 12.522 1.030 1.00 94.50 86 GLN A CA 1
ATOM 646 C C . GLN A 1 86 ? 8.065 11.788 1.508 1.00 94.50 86 GLN A C 1
ATOM 648 O O . GLN A 1 86 ? 7.206 12.357 2.182 1.00 94.50 86 GLN A O 1
ATOM 653 N N . VAL A 1 87 ? 7.992 10.495 1.193 1.00 96.62 87 VAL A N 1
ATOM 654 C CA . VAL A 1 87 ? 6.908 9.636 1.671 1.00 96.62 87 VAL A CA 1
ATOM 655 C C . VAL A 1 87 ? 7.026 9.449 3.181 1.00 96.62 87 VAL A C 1
ATOM 657 O O . VAL A 1 87 ? 8.090 9.096 3.696 1.00 96.62 87 VAL A O 1
ATOM 660 N N . THR A 1 88 ? 5.919 9.656 3.884 1.00 97.38 88 THR A N 1
ATOM 661 C CA . THR A 1 88 ? 5.828 9.560 5.341 1.00 97.38 88 THR A CA 1
ATOM 662 C C . THR A 1 88 ? 4.459 9.023 5.783 1.00 97.38 88 THR A C 1
ATOM 664 O O . THR A 1 88 ? 3.548 8.864 4.970 1.00 97.38 88 THR A O 1
ATOM 667 N N . MET A 1 89 ? 4.312 8.757 7.082 1.00 98.06 89 MET A N 1
ATOM 668 C CA . MET A 1 89 ? 3.046 8.413 7.735 1.00 98.06 89 MET A CA 1
ATOM 669 C C . MET A 1 89 ? 2.686 9.497 8.751 1.00 98.06 89 MET A C 1
ATOM 671 O O . MET A 1 89 ? 3.492 9.846 9.614 1.00 98.06 89 MET A O 1
ATOM 675 N N . VAL A 1 90 ? 1.471 10.037 8.666 1.00 98.00 90 VAL A N 1
ATOM 676 C CA . VAL A 1 90 ? 1.008 11.153 9.514 1.00 98.00 90 VAL A CA 1
ATOM 677 C C . VAL A 1 90 ? -0.438 10.956 9.966 1.00 98.00 90 VAL A C 1
ATOM 679 O O . VAL A 1 90 ? -1.129 10.044 9.520 1.00 98.00 90 VAL A O 1
ATOM 682 N N . ASN A 1 91 ? -0.931 11.813 10.865 1.00 97.56 91 ASN A N 1
ATOM 683 C CA . ASN A 1 91 ? -2.367 11.875 11.144 1.00 97.56 91 ASN A CA 1
ATOM 684 C C . ASN A 1 91 ? -3.137 12.150 9.836 1.00 97.56 91 ASN A C 1
ATOM 686 O O . ASN A 1 91 ? -2.753 13.024 9.067 1.00 97.56 91 ASN A O 1
ATOM 690 N N . CYS A 1 92 ? -4.227 11.425 9.589 1.00 96.19 92 CYS A N 1
ATOM 691 C CA . CYS A 1 92 ? -5.011 11.528 8.358 1.00 96.19 92 CYS A CA 1
ATOM 692 C C . CYS A 1 92 ? -5.599 12.918 8.072 1.00 96.19 92 CYS A C 1
ATOM 694 O O . CYS A 1 92 ? -5.892 13.220 6.921 1.00 96.19 92 CYS A O 1
ATOM 696 N N . GLN A 1 93 ? -5.743 13.772 9.089 1.00 95.50 93 GLN A N 1
ATOM 697 C CA . GLN A 1 93 ? -6.200 15.159 8.936 1.00 95.50 93 GLN A CA 1
ATOM 698 C C . GLN A 1 93 ? -5.067 16.140 8.587 1.00 95.50 93 GLN A C 1
ATOM 700 O O . GLN A 1 93 ? -5.326 17.320 8.358 1.00 95.50 93 GLN A O 1
ATOM 705 N N . SER A 1 94 ? -3.814 15.680 8.576 1.00 95.81 94 SER A N 1
ATOM 706 C CA . SER A 1 94 ? -2.664 16.490 8.182 1.00 95.81 94 SER A CA 1
ATOM 707 C C . SER A 1 94 ? -2.644 16.750 6.675 1.00 95.81 94 SER A C 1
ATOM 709 O O . SER A 1 94 ? -3.232 16.017 5.879 1.00 95.81 94 SER A O 1
ATOM 711 N N . ASN A 1 95 ? -1.899 17.782 6.279 1.00 94.00 95 ASN A N 1
ATOM 712 C CA . ASN A 1 95 ? -1.629 18.081 4.875 1.00 94.00 95 ASN A CA 1
ATOM 713 C C . ASN A 1 95 ? -0.837 16.952 4.195 1.00 94.00 95 ASN A C 1
ATOM 715 O O . ASN A 1 95 ? -0.126 16.195 4.855 1.00 94.00 95 ASN A O 1
ATOM 719 N N . GLY A 1 96 ? -0.932 16.880 2.864 1.00 94.81 96 GLY A N 1
ATOM 720 C CA . GLY A 1 96 ? -0.156 15.934 2.052 1.00 94.81 96 GLY A CA 1
ATOM 721 C C . GLY A 1 96 ? -0.664 14.491 2.093 1.00 94.81 96 GLY A C 1
ATOM 722 O O . GLY A 1 96 ? 0.017 13.604 1.597 1.00 94.81 96 GLY A O 1
ATOM 723 N N . THR A 1 97 ? -1.838 14.225 2.670 1.00 97.19 97 THR A N 1
ATOM 724 C CA . THR A 1 97 ? -2.437 12.878 2.781 1.00 97.19 97 THR A CA 1
ATOM 725 C C . THR A 1 97 ? -3.322 12.491 1.594 1.00 97.19 97 THR A C 1
ATOM 727 O O . THR A 1 97 ? -3.686 11.324 1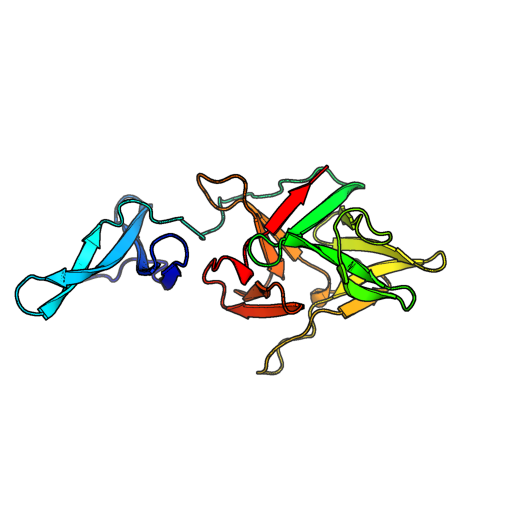.466 1.00 97.19 97 THR A O 1
ATOM 730 N N . LEU A 1 98 ? -3.684 13.454 0.738 1.00 95.69 98 LEU A N 1
ATOM 731 C CA . LEU A 1 98 ? -4.596 13.251 -0.388 1.00 95.69 98 LEU A CA 1
ATOM 732 C C . LEU A 1 98 ? -3.837 12.842 -1.648 1.00 95.69 98 LEU A C 1
ATOM 734 O O . LEU A 1 98 ? -3.133 13.653 -2.246 1.00 95.69 98 LEU A O 1
ATOM 738 N N . TRP A 1 99 ? -4.039 11.603 -2.072 1.00 95.19 99 TRP A N 1
ATOM 739 C CA . TRP A 1 99 ? -3.500 11.026 -3.296 1.00 95.19 99 TRP A CA 1
ATOM 740 C C . TRP A 1 99 ? -4.558 11.007 -4.389 1.00 95.19 99 TRP A C 1
ATOM 742 O O . TRP A 1 99 ? -5.747 10.862 -4.110 1.00 95.19 99 TRP A O 1
ATOM 752 N N . LYS A 1 100 ? -4.120 11.122 -5.640 1.00 93.44 100 LYS A N 1
ATOM 753 C CA . LYS A 1 100 ? -4.917 10.764 -6.813 1.00 93.44 100 LYS A CA 1
ATOM 754 C C . LYS A 1 100 ? -4.470 9.403 -7.312 1.00 93.44 100 LYS A C 1
ATOM 756 O O . LYS A 1 100 ? -3.284 9.091 -7.252 1.00 93.44 100 LYS A O 1
ATOM 761 N N . PHE A 1 101 ? -5.409 8.623 -7.835 1.00 89.19 101 PHE A N 1
ATOM 762 C CA . PHE A 1 101 ? -5.099 7.373 -8.519 1.00 89.19 101 PHE A CA 1
ATOM 763 C C . PHE A 1 101 ? -5.517 7.466 -9.981 1.00 89.19 101 PHE A C 1
ATOM 765 O O . PHE A 1 101 ? -6.670 7.784 -10.287 1.00 89.19 101 PHE A O 1
ATOM 772 N N . ASN A 1 102 ? -4.576 7.225 -10.888 1.00 85.88 102 ASN A N 1
ATOM 773 C CA . ASN A 1 102 ? -4.827 7.297 -12.320 1.00 85.88 102 ASN A CA 1
ATOM 774 C C . ASN A 1 102 ? -3.963 6.283 -13.073 1.00 85.88 102 ASN A C 1
ATOM 776 O O . ASN A 1 102 ? -2.749 6.302 -12.946 1.00 85.88 102 ASN A O 1
ATOM 780 N N . HIS A 1 103 ? -4.578 5.387 -13.850 1.00 82.50 103 HIS A N 1
ATOM 781 C CA . HIS A 1 103 ? -3.877 4.364 -14.647 1.00 82.50 103 HIS A CA 1
ATOM 782 C C . HIS A 1 103 ? -2.779 3.572 -13.896 1.00 82.50 103 HIS A C 1
ATOM 784 O O . HIS A 1 103 ? -1.786 3.159 -14.496 1.00 82.50 103 HIS A O 1
ATOM 790 N N . GLY A 1 104 ? -2.964 3.319 -12.597 1.00 85.62 104 GLY A N 1
ATOM 791 C CA . GLY A 1 104 ? -1.987 2.619 -11.757 1.00 85.62 104 GLY A CA 1
ATOM 792 C C . GLY A 1 104 ? -0.975 3.531 -11.060 1.00 85.62 104 GLY A C 1
ATOM 793 O O . GLY A 1 104 ? -0.098 3.039 -10.368 1.00 85.62 104 GLY A O 1
ATOM 794 N N . GLU A 1 105 ? -1.064 4.845 -11.214 1.00 90.31 105 GLU A N 1
ATOM 795 C CA . GLU A 1 105 ? -0.161 5.802 -10.575 1.00 90.31 105 GLU A CA 1
ATOM 796 C C . GLU A 1 105 ? -0.837 6.444 -9.366 1.00 90.31 105 GLU A C 1
ATOM 798 O O . GLU A 1 105 ? -1.979 6.896 -9.452 1.00 90.31 105 GLU A O 1
ATOM 803 N N . LEU A 1 106 ? -0.116 6.499 -8.245 1.00 93.56 106 LEU A N 1
ATOM 804 C CA . LEU A 1 106 ? -0.491 7.256 -7.051 1.00 93.56 106 LEU A CA 1
ATOM 805 C C . LEU A 1 106 ? 0.235 8.596 -7.073 1.00 93.56 106 LEU A C 1
ATOM 807 O O . LEU A 1 106 ? 1.444 8.619 -6.845 1.00 93.56 106 LEU A O 1
ATOM 811 N N . SER A 1 107 ? -0.475 9.693 -7.333 1.00 94.88 107 SER A N 1
ATOM 812 C CA . SER A 1 107 ? 0.140 11.008 -7.533 1.00 94.88 107 SER A CA 1
ATOM 813 C C . SER A 1 107 ? -0.325 12.085 -6.551 1.00 94.88 107 SER A C 1
ATOM 815 O O . SER A 1 107 ? -1.433 12.044 -6.008 1.00 94.88 107 SER A O 1
ATOM 817 N N . GLN A 1 108 ? 0.540 13.079 -6.336 1.00 95.19 108 GLN A N 1
ATOM 818 C CA . GLN A 1 108 ? 0.247 14.327 -5.629 1.00 95.19 108 GLN A CA 1
ATOM 819 C C . GLN A 1 108 ? 0.909 15.517 -6.331 1.00 95.19 108 GLN A C 1
ATOM 821 O O . GLN A 1 108 ? 1.921 15.372 -7.012 1.00 95.19 108 GLN A O 1
ATOM 826 N N . SER A 1 109 ? 0.357 16.717 -6.129 1.00 93.00 109 SER A N 1
ATOM 827 C CA . SER A 1 109 ? 1.035 17.957 -6.5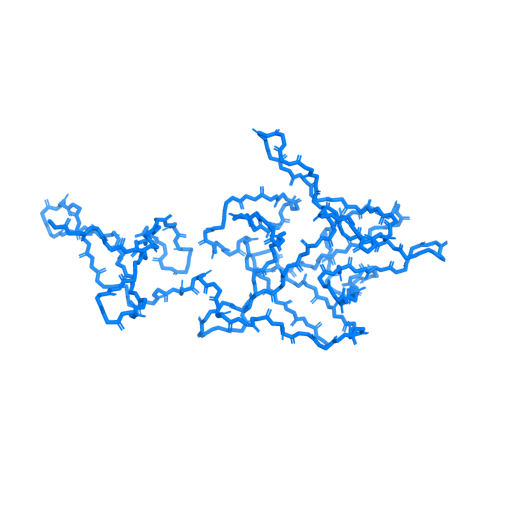20 1.00 93.00 109 SER A CA 1
ATOM 828 C C . SER A 1 109 ? 2.011 18.375 -5.423 1.00 93.00 109 SER A C 1
ATOM 830 O O . SER A 1 109 ? 1.608 18.554 -4.274 1.00 93.00 109 SER A O 1
ATOM 832 N N . PHE A 1 110 ? 3.277 18.561 -5.779 1.00 93.69 110 PHE A N 1
ATOM 833 C CA . PHE A 1 110 ? 4.335 19.029 -4.894 1.00 93.69 110 PHE A CA 1
ATOM 834 C C . PHE A 1 110 ? 5.151 20.113 -5.604 1.00 93.69 110 PHE A C 1
ATOM 836 O O . PHE A 1 110 ? 5.654 19.901 -6.704 1.00 93.69 110 PHE A O 1
ATOM 843 N N . ASN A 1 111 ? 5.256 21.303 -5.003 1.00 91.19 111 ASN A N 1
ATOM 844 C CA . ASN A 1 111 ? 5.956 22.462 -5.581 1.00 91.19 111 ASN A CA 1
ATOM 845 C C . ASN A 1 111 ? 5.553 22.804 -7.034 1.00 91.19 111 ASN A C 1
ATOM 847 O O . ASN A 1 111 ? 6.372 23.264 -7.825 1.00 91.19 111 ASN A O 1
ATOM 851 N N . GLY A 1 112 ? 4.280 22.594 -7.387 1.00 89.62 112 GLY A N 1
ATOM 852 C CA . GLY A 1 112 ? 3.757 22.873 -8.730 1.00 89.62 112 GLY A CA 1
ATOM 853 C C . GLY A 1 112 ? 4.052 21.790 -9.773 1.00 89.62 112 GLY A C 1
ATOM 854 O O . GLY A 1 112 ? 3.712 21.982 -10.938 1.00 89.62 112 GLY A O 1
ATOM 855 N N . GLN A 1 113 ? 4.644 20.663 -9.371 1.00 92.81 113 GLN A N 1
ATOM 856 C CA . GLN A 1 113 ? 4.880 19.491 -10.212 1.00 92.81 113 GLN A CA 1
ATOM 857 C C . GLN A 1 113 ? 4.070 18.295 -9.710 1.00 92.81 113 GLN A C 1
ATOM 859 O O . GLN A 1 113 ? 3.788 18.181 -8.518 1.00 92.81 113 GLN A O 1
ATOM 864 N N . GLU A 1 114 ? 3.693 17.394 -10.615 1.00 94.31 114 GLU A N 1
ATOM 865 C CA . GLU A 1 114 ? 3.049 16.139 -10.237 1.00 94.31 114 GLU A CA 1
ATOM 866 C C . GLU A 1 114 ? 4.116 15.080 -9.937 1.00 94.31 114 GLU A C 1
ATOM 868 O O . GLU A 1 114 ? 4.962 14.761 -10.777 1.00 94.31 114 GLU A O 1
ATOM 873 N N . VAL A 1 115 ? 4.090 14.558 -8.713 1.00 96.19 115 VAL A N 1
ATOM 874 C CA . VAL A 1 115 ? 4.985 13.497 -8.256 1.00 96.19 115 VAL A CA 1
ATOM 875 C C . VAL A 1 115 ? 4.190 12.226 -8.010 1.00 96.19 115 VAL A C 1
ATOM 877 O O . VAL A 1 115 ? 3.087 12.265 -7.470 1.00 96.19 115 VAL A O 1
ATOM 880 N N . CYS A 1 116 ? 4.768 11.099 -8.401 1.00 95.25 116 CYS A N 1
ATOM 881 C CA . CYS A 1 116 ? 4.183 9.776 -8.301 1.00 95.25 116 CYS A CA 1
ATOM 882 C C . CYS A 1 116 ? 4.942 8.939 -7.278 1.00 95.25 116 CYS A C 1
ATOM 884 O O . CYS A 1 116 ? 6.174 9.014 -7.178 1.00 95.25 116 CYS A O 1
ATOM 886 N N . LEU A 1 117 ? 4.204 8.108 -6.546 1.00 94.62 117 LEU A N 1
ATOM 887 C CA . LEU A 1 117 ? 4.772 7.063 -5.712 1.00 94.62 117 LEU A CA 1
ATOM 888 C C . LEU A 1 117 ? 5.642 6.141 -6.567 1.00 94.62 117 LEU A C 1
ATOM 890 O O . LEU A 1 117 ? 5.292 5.809 -7.697 1.00 94.62 117 LEU A O 1
ATOM 894 N N . ASN A 1 118 ? 6.789 5.743 -6.033 1.00 91.88 118 ASN A N 1
ATOM 895 C CA . ASN A 1 118 ? 7.774 4.949 -6.740 1.00 91.88 118 ASN A CA 1
ATOM 896 C C . ASN A 1 118 ? 8.300 3.815 -5.852 1.00 91.88 118 ASN A C 1
ATOM 898 O O . ASN A 1 118 ? 8.952 4.060 -4.831 1.00 91.88 118 ASN A O 1
ATOM 902 N N . SER A 1 119 ? 8.114 2.575 -6.296 1.00 87.69 119 SER A N 1
ATOM 903 C CA . SER A 1 119 ? 8.840 1.413 -5.795 1.00 87.69 119 SER A CA 1
ATOM 904 C C . SER A 1 119 ? 10.233 1.372 -6.437 1.00 87.69 119 SER A C 1
ATOM 906 O O . SER A 1 119 ? 10.349 1.464 -7.665 1.00 87.69 119 SER A O 1
ATOM 908 N N . PRO A 1 120 ? 11.325 1.269 -5.664 1.00 75.56 120 PRO A N 1
ATOM 909 C CA . PRO A 1 120 ? 12.638 1.031 -6.247 1.00 75.56 120 PRO A CA 1
ATOM 910 C C . PRO A 1 120 ? 12.685 -0.368 -6.883 1.00 75.56 120 PRO A C 1
ATOM 912 O O . PRO A 1 120 ? 12.052 -1.301 -6.399 1.00 75.56 120 PRO A O 1
ATOM 915 N N . THR A 1 121 ? 13.430 -0.510 -7.980 1.00 59.66 121 THR A N 1
ATOM 916 C CA . THR A 1 121 ? 13.613 -1.784 -8.689 1.00 59.66 121 THR A CA 1
ATOM 917 C C . THR A 1 121 ? 14.222 -2.837 -7.752 1.00 59.66 121 THR A C 1
ATOM 919 O O . THR A 1 121 ? 15.184 -2.538 -7.043 1.00 59.66 121 THR A O 1
ATOM 922 N N . PHE A 1 122 ? 13.677 -4.059 -7.749 1.00 54.16 122 PHE A N 1
ATOM 923 C CA . PHE A 1 122 ? 13.990 -5.134 -6.795 1.00 54.16 122 PHE A CA 1
ATOM 924 C C . PHE A 1 122 ? 15.418 -5.683 -6.937 1.00 54.16 122 PHE A C 1
ATOM 926 O O . PHE A 1 122 ? 15.661 -6.733 -7.523 1.00 54.16 122 PHE A O 1
ATOM 933 N N . GLY A 1 123 ? 16.386 -4.980 -6.354 1.00 40.34 123 GLY A N 1
ATOM 934 C CA . GLY A 1 123 ? 17.725 -5.489 -6.077 1.00 40.34 123 GLY A CA 1
ATOM 935 C C . GLY A 1 123 ? 17.774 -6.197 -4.723 1.00 40.34 123 GLY A C 1
ATOM 936 O O . GLY A 1 123 ? 18.344 -5.657 -3.787 1.00 40.34 123 GLY A O 1
ATOM 937 N N . GLY A 1 124 ? 17.143 -7.369 -4.598 1.00 36.97 124 GLY A N 1
ATOM 938 C CA . GLY A 1 124 ? 17.396 -8.359 -3.532 1.00 36.97 124 GLY A CA 1
ATOM 939 C C . GLY A 1 124 ? 17.264 -7.942 -2.051 1.00 36.97 124 GLY A C 1
ATOM 940 O O . GLY A 1 124 ? 17.722 -8.699 -1.198 1.00 36.97 124 GLY A O 1
ATOM 941 N N . GLY A 1 125 ? 16.672 -6.790 -1.717 1.00 51.41 125 GLY A N 1
ATOM 942 C CA . GLY A 1 125 ? 16.556 -6.285 -0.340 1.00 51.41 125 GLY A CA 1
ATOM 943 C C . GLY A 1 125 ? 15.227 -5.585 -0.037 1.00 51.41 125 GLY A C 1
ATOM 944 O O . GLY A 1 125 ? 14.368 -5.466 -0.908 1.00 51.41 125 GLY A O 1
ATOM 945 N N . VAL A 1 126 ? 15.069 -5.118 1.209 1.00 61.25 126 VAL A N 1
ATOM 946 C CA . VAL A 1 126 ? 13.903 -4.335 1.657 1.00 61.25 126 VAL A CA 1
ATOM 947 C C . VAL A 1 126 ? 13.851 -3.016 0.882 1.00 61.25 126 VAL A C 1
ATOM 949 O O . VAL A 1 126 ? 14.789 -2.218 0.921 1.00 61.25 126 VAL A O 1
ATOM 952 N N . ALA A 1 127 ? 12.757 -2.803 0.158 1.00 75.50 127 ALA A N 1
ATOM 953 C CA . ALA A 1 127 ? 12.568 -1.665 -0.728 1.00 75.50 127 ALA A CA 1
ATOM 954 C C . ALA A 1 127 ? 11.665 -0.619 -0.067 1.00 75.50 127 ALA A C 1
ATOM 956 O O . ALA A 1 127 ? 10.452 -0.809 0.014 1.00 75.50 127 ALA A O 1
ATOM 957 N N . LYS A 1 128 ? 12.245 0.504 0.371 1.00 87.81 128 LYS A N 1
ATOM 958 C CA . LYS A 1 128 ? 11.469 1.647 0.869 1.00 87.81 128 LYS A CA 1
ATOM 959 C C . LYS A 1 128 ? 10.838 2.409 -0.296 1.00 87.81 128 LYS A C 1
ATOM 961 O O . LYS A 1 128 ? 11.541 2.770 -1.245 1.00 87.81 128 LYS A O 1
ATOM 966 N N . ILE A 1 129 ? 9.537 2.684 -0.226 1.00 92.06 129 ILE A N 1
ATOM 967 C CA . ILE A 1 129 ? 8.863 3.502 -1.239 1.00 92.06 129 ILE A CA 1
ATOM 968 C C . ILE A 1 129 ? 9.327 4.959 -1.170 1.00 92.06 129 ILE A C 1
ATOM 970 O O . ILE A 1 129 ? 9.622 5.508 -0.108 1.00 92.06 129 ILE A O 1
ATOM 974 N N . THR A 1 130 ? 9.407 5.587 -2.337 1.00 92.88 130 THR A N 1
ATOM 975 C CA . THR A 1 130 ? 9.807 6.989 -2.514 1.00 92.88 130 THR A CA 1
ATOM 976 C C . THR A 1 130 ? 8.822 7.690 -3.446 1.00 92.88 130 THR A C 1
ATOM 978 O O . THR A 1 130 ? 7.826 7.097 -3.855 1.00 92.88 130 THR A O 1
ATOM 981 N N . THR A 1 131 ? 9.085 8.943 -3.796 1.00 94.19 131 THR A N 1
ATOM 982 C CA . THR A 1 131 ? 8.388 9.660 -4.868 1.00 94.19 131 THR A CA 1
ATOM 983 C C . THR A 1 131 ? 9.375 10.122 -5.929 1.00 94.19 131 THR A C 1
ATOM 985 O O . THR A 1 131 ? 10.560 10.333 -5.657 1.00 94.19 131 THR A O 1
ATOM 988 N N . LYS A 1 132 ? 8.888 10.249 -7.162 1.00 93.00 132 LYS A N 1
ATOM 989 C CA . LYS A 1 132 ? 9.610 10.818 -8.307 1.00 93.00 132 LYS A CA 1
ATOM 990 C C . LYS A 1 132 ? 8.634 11.595 -9.183 1.00 93.00 132 LYS A C 1
ATOM 992 O O . LYS A 1 132 ? 7.430 11.417 -9.048 1.00 93.00 132 LYS A O 1
ATOM 997 N N . GLU A 1 133 ? 9.140 12.415 -10.096 1.00 95.12 133 GLU A N 1
ATOM 998 C CA . GLU A 1 133 ? 8.312 12.997 -11.159 1.00 95.12 133 GLU A CA 1
ATOM 999 C C . GLU A 1 133 ? 7.539 11.894 -11.903 1.00 95.12 133 GLU A C 1
ATOM 1001 O O . GLU A 1 133 ? 8.081 10.813 -12.160 1.00 95.12 133 GLU A O 1
ATOM 1006 N N . CYS A 1 134 ? 6.257 12.132 -12.178 1.00 93.19 134 CYS A N 1
ATOM 1007 C CA . CYS A 1 134 ? 5.396 11.145 -12.822 1.00 93.19 134 CYS A CA 1
ATOM 1008 C C . CYS A 1 134 ? 5.821 10.861 -14.268 1.00 93.19 134 CYS A C 1
ATOM 1010 O O . CYS A 1 134 ? 5.989 11.769 -15.084 1.00 93.19 134 CYS A O 1
ATOM 1012 N N . HIS A 1 135 ? 5.931 9.580 -14.611 1.00 90.62 135 HIS A N 1
ATOM 1013 C CA . HIS A 1 135 ? 6.256 9.103 -15.946 1.00 90.62 135 HIS A CA 1
ATOM 1014 C C . HIS A 1 135 ? 5.402 7.882 -16.295 1.00 90.62 135 HIS A C 1
ATOM 1016 O O . HIS A 1 135 ? 5.612 6.793 -15.764 1.00 90.62 135 HIS A O 1
ATOM 1022 N N . SER A 1 136 ? 4.531 8.030 -17.296 1.00 83.00 136 SER A N 1
ATOM 1023 C CA . SER A 1 136 ? 3.524 7.026 -17.688 1.00 83.00 136 SER A CA 1
ATOM 1024 C C . SER A 1 136 ? 4.057 5.648 -18.100 1.00 83.00 136 SER A C 1
ATOM 1026 O O . SER A 1 136 ? 3.311 4.670 -18.172 1.00 83.00 136 SER A O 1
ATOM 1028 N N . THR A 1 137 ? 5.354 5.558 -18.393 1.00 83.44 137 THR A N 1
ATOM 1029 C CA . THR A 1 137 ? 6.039 4.323 -18.801 1.00 83.44 137 THR A CA 1
ATOM 1030 C C . THR A 1 137 ? 6.876 3.696 -17.683 1.00 83.44 137 THR A C 1
ATOM 1032 O O . THR A 1 137 ? 7.402 2.594 -17.857 1.00 83.44 137 THR A O 1
ATOM 1035 N N . SER A 1 138 ? 7.003 4.362 -16.529 1.00 84.62 138 SER A N 1
ATOM 1036 C CA . SER A 1 138 ? 7.819 3.894 -15.411 1.00 84.62 138 SER A CA 1
ATOM 1037 C C . SER A 1 138 ? 7.148 2.724 -14.700 1.00 84.62 138 SER A C 1
ATOM 1039 O O . SER A 1 138 ? 6.178 2.900 -13.972 1.00 84.62 138 SER A O 1
ATOM 1041 N N . GLN A 1 139 ? 7.705 1.521 -14.847 1.00 81.00 139 GLN A N 1
ATOM 1042 C CA . GLN A 1 139 ? 7.186 0.331 -14.160 1.00 81.00 139 GLN A CA 1
ATOM 1043 C C . GLN A 1 139 ? 7.234 0.465 -12.631 1.00 81.00 139 GLN A C 1
ATOM 1045 O O . GLN A 1 139 ? 6.353 -0.042 -11.949 1.00 81.00 139 GLN A O 1
ATOM 1050 N N . GLY A 1 140 ? 8.209 1.205 -12.090 1.00 83.38 140 GLY A N 1
ATOM 1051 C CA . GLY A 1 140 ? 8.306 1.464 -10.651 1.00 83.38 140 GLY A CA 1
ATOM 1052 C C . GLY A 1 140 ? 7.230 2.408 -10.106 1.00 83.38 140 GLY A C 1
ATOM 1053 O O . GLY A 1 140 ? 7.137 2.571 -8.898 1.00 83.38 140 GLY A O 1
ATOM 1054 N N . GLN A 1 141 ? 6.425 3.041 -10.963 1.00 89.94 141 GLN A N 1
ATOM 1055 C CA . GLN A 1 141 ? 5.325 3.932 -10.563 1.00 89.94 141 GLN A CA 1
ATOM 1056 C C . GLN A 1 141 ? 3.946 3.286 -10.731 1.00 89.94 141 GLN A C 1
ATOM 1058 O O . GLN A 1 141 ? 2.927 3.945 -10.546 1.00 89.94 141 GLN A O 1
ATOM 1063 N N . ARG A 1 142 ? 3.909 1.996 -11.083 1.00 86.75 142 ARG A N 1
ATOM 1064 C CA . ARG A 1 142 ? 2.685 1.249 -11.363 1.00 86.75 142 ARG A CA 1
ATOM 1065 C C . ARG A 1 142 ? 2.301 0.414 -10.149 1.00 86.75 142 ARG A C 1
ATOM 1067 O O . ARG A 1 142 ? 2.958 -0.572 -9.833 1.00 86.75 142 ARG A O 1
ATOM 1074 N N . PHE A 1 143 ? 1.215 0.807 -9.502 1.00 88.12 143 PHE A N 1
ATOM 1075 C CA . PHE A 1 143 ? 0.616 0.189 -8.332 1.00 88.12 143 PHE A CA 1
ATOM 1076 C C . PHE A 1 143 ? -0.838 -0.192 -8.603 1.00 88.12 143 PHE A C 1
ATOM 1078 O O . PHE A 1 143 ? -1.556 0.491 -9.329 1.00 88.12 143 PHE A O 1
ATOM 1085 N N . ASP A 1 144 ? -1.279 -1.245 -7.936 1.00 86.69 144 ASP A N 1
ATOM 1086 C CA . ASP A 1 144 ? -2.677 -1.580 -7.747 1.00 86.69 144 ASP A CA 1
ATOM 1087 C C . ASP A 1 144 ? -3.083 -1.302 -6.301 1.00 86.69 144 ASP A C 1
ATOM 1089 O O . ASP A 1 144 ? -2.309 -1.508 -5.361 1.00 86.69 144 ASP A O 1
ATOM 1093 N N . ILE A 1 145 ? -4.340 -0.894 -6.133 1.00 88.00 145 ILE A N 1
ATOM 1094 C CA . ILE A 1 145 ? -5.025 -0.856 -4.842 1.00 88.00 145 ILE A CA 1
ATOM 1095 C C . ILE A 1 145 ? -6.138 -1.894 -4.906 1.00 88.00 145 ILE A C 1
ATOM 1097 O O . ILE A 1 145 ? -7.162 -1.683 -5.555 1.00 88.00 145 ILE A O 1
ATOM 1101 N N . ARG A 1 146 ? -5.913 -3.032 -4.251 1.00 82.69 146 ARG A N 1
ATOM 1102 C CA . ARG A 1 146 ? -6.734 -4.235 -4.402 1.00 82.69 146 ARG A CA 1
ATOM 1103 C C . ARG A 1 146 ? -7.583 -4.444 -3.164 1.00 82.69 146 ARG A C 1
ATOM 1105 O O . ARG A 1 146 ? -7.031 -4.493 -2.070 1.00 82.69 146 ARG A O 1
ATOM 1112 N N . THR A 1 147 ? -8.897 -4.592 -3.317 1.00 83.44 147 THR A N 1
ATOM 1113 C CA . THR A 1 147 ? -9.759 -4.950 -2.182 1.00 83.44 147 THR A CA 1
ATOM 1114 C C . THR A 1 147 ? -9.497 -6.391 -1.763 1.00 83.44 147 THR A C 1
ATOM 1116 O O . THR A 1 147 ? -9.444 -7.291 -2.602 1.00 83.44 147 THR A O 1
ATOM 1119 N N . ILE A 1 148 ? -9.350 -6.590 -0.458 1.00 77.00 148 ILE A N 1
ATOM 1120 C CA . ILE A 1 148 ? -9.280 -7.901 0.181 1.00 77.00 148 ILE A CA 1
ATOM 1121 C C . ILE A 1 148 ? -10.697 -8.482 0.217 1.00 77.00 148 ILE A C 1
ATOM 1123 O O . ILE A 1 148 ? -11.618 -7.825 0.718 1.00 77.00 148 ILE A O 1
ATOM 1127 N N . GLU A 1 149 ? -10.878 -9.686 -0.326 1.00 71.00 149 GLU A N 1
ATOM 1128 C CA . GLU A 1 149 ? -12.195 -10.302 -0.505 1.00 71.00 149 GLU A CA 1
ATOM 1129 C C . GLU A 1 149 ? -12.963 -10.406 0.823 1.00 71.00 149 GLU A C 1
ATOM 1131 O O . GLU A 1 149 ? -12.402 -10.706 1.875 1.00 71.00 149 GLU A O 1
ATOM 1136 N N . GLY A 1 150 ? -14.263 -10.093 0.788 1.00 69.50 150 GLY A N 1
ATOM 1137 C CA . GLY A 1 150 ? -15.121 -10.116 1.976 1.00 69.50 150 GLY A CA 1
ATOM 1138 C C . GLY A 1 150 ? -14.888 -8.972 2.973 1.00 69.50 150 GLY A C 1
ATOM 1139 O O . GLY A 1 150 ? -15.563 -8.923 3.999 1.00 69.50 150 GLY A O 1
ATOM 1140 N N . THR A 1 151 ? -13.986 -8.026 2.686 1.00 77.75 151 THR A N 1
ATOM 1141 C CA . THR A 1 151 ? -13.686 -6.895 3.576 1.00 77.75 151 THR A CA 1
ATOM 1142 C C . THR A 1 151 ? -13.795 -5.544 2.862 1.00 77.75 151 THR A C 1
ATOM 1144 O O . THR A 1 151 ? -13.902 -5.454 1.641 1.00 77.75 151 THR A O 1
ATOM 1147 N N . SER A 1 152 ? -13.735 -4.457 3.636 1.00 83.62 152 SER A N 1
ATOM 1148 C CA . SER A 1 152 ? -13.584 -3.093 3.112 1.00 83.62 152 SER A CA 1
ATOM 1149 C C . SER A 1 152 ? -12.122 -2.627 3.066 1.00 83.62 152 SER A C 1
ATOM 1151 O O . SER A 1 152 ? -11.884 -1.422 2.979 1.00 83.62 152 SER A O 1
ATOM 1153 N N . LEU A 1 153 ? -11.159 -3.530 3.260 1.00 87.81 153 LEU A N 1
ATOM 1154 C CA . LEU A 1 153 ? -9.733 -3.222 3.356 1.00 87.81 153 LEU A CA 1
ATOM 1155 C C . LEU A 1 153 ? -9.044 -3.458 2.014 1.00 87.81 153 LEU A C 1
ATOM 1157 O O . LEU A 1 153 ? -9.527 -4.209 1.166 1.00 87.81 153 LEU A O 1
ATOM 1161 N N . GLN A 1 154 ? -7.920 -2.784 1.816 1.00 89.75 154 GLN A N 1
ATOM 1162 C CA . GLN A 1 154 ? -7.139 -2.806 0.592 1.00 89.75 154 GLN A CA 1
ATOM 1163 C C . GLN A 1 154 ? -5.694 -3.229 0.854 1.00 89.75 154 GLN A C 1
ATOM 1165 O O . GLN A 1 154 ? -5.134 -2.965 1.916 1.00 89.75 154 GLN A O 1
ATOM 1170 N N . LEU A 1 155 ? -5.071 -3.823 -0.157 1.00 88.88 155 LEU A N 1
ATOM 1171 C CA . LEU A 1 155 ? -3.624 -3.972 -0.278 1.00 88.88 155 LEU A CA 1
ATOM 1172 C C . LEU A 1 155 ? -3.121 -2.990 -1.336 1.00 88.88 155 LEU A C 1
ATOM 1174 O O . LEU A 1 155 ? -3.757 -2.827 -2.378 1.00 88.88 155 LEU A O 1
ATOM 1178 N N . VAL A 1 156 ? -1.976 -2.358 -1.083 1.00 91.31 156 VAL A N 1
ATOM 1179 C CA . VAL A 1 156 ? -1.293 -1.494 -2.056 1.00 91.31 156 VAL A CA 1
ATOM 1180 C C . VAL A 1 156 ? -0.058 -2.234 -2.556 1.00 91.31 156 VAL A C 1
ATOM 1182 O O . VAL A 1 156 ? 0.842 -2.530 -1.768 1.00 91.31 156 VAL A O 1
ATOM 1185 N N . THR A 1 157 ? -0.024 -2.560 -3.847 1.00 86.69 157 THR A N 1
ATOM 1186 C CA . THR A 1 157 ? 0.973 -3.476 -4.430 1.00 86.69 157 THR A CA 1
ATOM 1187 C C . THR A 1 157 ? 1.533 -2.921 -5.735 1.00 86.69 157 THR A C 1
ATOM 1189 O O . THR A 1 157 ? 0.733 -2.542 -6.587 1.00 86.69 157 THR A O 1
ATOM 1192 N N . PRO A 1 158 ? 2.852 -2.906 -5.972 1.00 84.62 158 PRO A N 1
ATOM 1193 C CA . PRO A 1 158 ? 3.388 -2.694 -7.317 1.00 84.62 158 PRO A CA 1
ATOM 1194 C C . PRO A 1 158 ? 2.839 -3.754 -8.295 1.00 84.62 158 PRO A C 1
ATOM 1196 O O . PRO A 1 158 ? 2.737 -4.926 -7.941 1.00 84.62 158 PRO A O 1
ATOM 1199 N N . ILE A 1 159 ? 2.461 -3.361 -9.517 1.00 74.06 159 ILE A N 1
ATOM 1200 C CA . ILE A 1 159 ? 1.692 -4.210 -10.457 1.00 74.06 159 ILE A CA 1
ATOM 1201 C C . ILE A 1 159 ? 2.424 -5.504 -10.853 1.00 74.06 159 ILE A C 1
ATOM 1203 O O . ILE A 1 159 ? 1.774 -6.517 -11.108 1.00 74.06 159 ILE A O 1
ATOM 1207 N N . ASN A 1 160 ? 3.758 -5.506 -10.872 1.00 65.12 160 ASN A N 1
ATOM 1208 C CA . ASN A 1 160 ? 4.552 -6.648 -11.338 1.00 65.12 160 ASN A CA 1
ATOM 1209 C C . ASN A 1 160 ? 5.189 -7.468 -10.209 1.00 65.12 160 ASN A C 1
ATOM 1211 O O . ASN A 1 160 ? 5.974 -8.372 -10.491 1.00 65.12 160 ASN A O 1
ATOM 1215 N N . ASP A 1 161 ? 4.858 -7.177 -8.949 1.00 63.84 161 ASP A N 1
ATOM 1216 C CA . ASP A 1 161 ? 5.549 -7.756 -7.804 1.00 63.84 161 ASP A CA 1
ATOM 1217 C C . ASP A 1 161 ? 4.562 -8.317 -6.780 1.00 63.84 161 ASP A C 1
ATOM 1219 O O . ASP A 1 161 ? 3.531 -7.726 -6.467 1.00 63.84 161 ASP A O 1
ATOM 1223 N N . ASN A 1 162 ? 4.901 -9.469 -6.201 1.00 71.75 162 ASN A N 1
ATOM 1224 C CA . ASN A 1 162 ? 4.106 -10.110 -5.148 1.00 71.75 162 ASN A CA 1
ATOM 1225 C C . ASN A 1 162 ? 4.419 -9.518 -3.763 1.00 71.75 162 ASN A C 1
ATOM 1227 O O . ASN A 1 162 ? 4.609 -10.249 -2.786 1.00 71.75 162 ASN A O 1
ATOM 1231 N N . VAL A 1 163 ? 4.512 -8.190 -3.688 1.00 78.88 163 VAL A N 1
ATOM 1232 C CA . VAL A 1 163 ? 4.833 -7.451 -2.465 1.00 78.88 163 VAL A CA 1
ATOM 1233 C C . VAL A 1 163 ? 3.778 -6.400 -2.151 1.00 78.88 163 VAL A C 1
ATOM 1235 O O . VAL A 1 163 ? 3.141 -5.834 -3.037 1.00 78.88 163 VAL A O 1
ATOM 1238 N N . CYS A 1 164 ? 3.612 -6.145 -0.864 1.00 86.75 164 CYS A N 1
ATOM 1239 C CA . CYS A 1 164 ? 2.630 -5.253 -0.291 1.00 86.75 164 CYS A CA 1
ATOM 1240 C C . CYS A 1 164 ? 3.347 -4.139 0.464 1.00 86.75 164 CYS A C 1
ATOM 1242 O O . CYS A 1 164 ? 4.357 -4.371 1.132 1.00 86.75 164 CYS A O 1
ATOM 1244 N N . LEU A 1 165 ? 2.805 -2.930 0.356 1.00 91.88 165 LEU A N 1
ATOM 1245 C CA . LEU A 1 165 ? 3.247 -1.790 1.141 1.00 91.88 165 LEU A CA 1
ATOM 1246 C C . LEU A 1 165 ? 2.841 -1.957 2.605 1.00 91.88 165 LEU A C 1
ATOM 1248 O O . LEU A 1 165 ? 1.661 -2.139 2.909 1.00 91.88 165 LEU A O 1
ATOM 1252 N N . GLU A 1 166 ? 3.813 -1.827 3.501 1.00 92.62 166 GLU A N 1
ATOM 1253 C CA . GLU A 1 166 ? 3.608 -1.828 4.945 1.00 92.62 166 GLU A CA 1
ATOM 1254 C C . GLU A 1 166 ? 3.614 -0.425 5.558 1.00 92.62 166 GLU A C 1
ATOM 1256 O O . GLU A 1 166 ? 4.055 0.559 4.962 1.00 92.62 166 GLU A O 1
ATOM 1261 N N . SER A 1 167 ? 3.123 -0.332 6.796 1.00 93.81 167 SER A N 1
ATOM 1262 C CA . SER A 1 167 ? 3.066 0.907 7.582 1.00 93.81 167 SER A CA 1
ATOM 1263 C C . SER A 1 167 ? 4.428 1.555 7.859 1.00 93.81 167 SER A C 1
ATOM 1265 O O . SER A 1 167 ? 4.480 2.721 8.237 1.00 93.81 167 SER A O 1
ATOM 1267 N N . ASP A 1 168 ? 5.524 0.808 7.715 1.00 93.44 168 ASP A N 1
ATOM 1268 C CA . ASP A 1 168 ? 6.899 1.311 7.828 1.00 93.44 168 ASP A CA 1
ATOM 1269 C C . ASP A 1 168 ? 7.442 1.871 6.495 1.00 93.44 168 ASP A C 1
ATOM 1271 O O . ASP A 1 168 ? 8.595 2.307 6.424 1.00 93.44 168 ASP A O 1
ATOM 1275 N N . LEU A 1 169 ? 6.588 1.907 5.462 1.00 93.88 169 LEU A N 1
ATOM 1276 C CA . LEU A 1 169 ? 6.861 2.371 4.102 1.00 93.88 169 LEU A CA 1
ATOM 1277 C C . LEU A 1 169 ? 7.812 1.468 3.312 1.00 93.88 169 LEU A C 1
ATOM 1279 O O . LEU A 1 169 ? 8.390 1.899 2.312 1.00 93.88 169 LEU A O 1
ATOM 1283 N N . ASN A 1 170 ? 7.982 0.222 3.738 1.00 90.50 170 ASN A N 1
ATOM 1284 C CA . ASN A 1 170 ? 8.715 -0.778 2.982 1.00 90.50 170 ASN A CA 1
ATOM 1285 C C . ASN A 1 170 ? 7.764 -1.717 2.236 1.00 90.50 170 ASN A C 1
ATOM 1287 O O . ASN A 1 170 ? 6.589 -1.865 2.572 1.00 90.50 170 ASN A O 1
ATOM 1291 N N . LEU A 1 171 ? 8.296 -2.342 1.190 1.00 85.81 171 LEU A N 1
ATOM 1292 C CA . LEU A 1 171 ? 7.633 -3.395 0.438 1.00 85.81 171 LEU A CA 1
ATOM 1293 C C . LEU A 1 171 ? 8.128 -4.758 0.927 1.00 85.81 171 LEU A C 1
ATOM 1295 O O . LEU A 1 171 ? 9.326 -5.044 0.858 1.00 85.81 171 LEU A O 1
ATOM 1299 N N . TYR A 1 172 ? 7.199 -5.602 1.365 1.00 82.00 172 TYR A N 1
ATOM 1300 C CA . TYR A 1 172 ? 7.463 -6.976 1.801 1.00 82.00 172 TYR A CA 1
ATOM 1301 C C . TYR A 1 172 ? 6.546 -7.954 1.077 1.00 82.00 172 TYR A C 1
ATOM 1303 O O . TYR A 1 172 ? 5.510 -7.532 0.565 1.00 82.00 172 TYR A O 1
ATOM 1311 N N . PRO A 1 173 ? 6.871 -9.258 1.027 1.00 79.44 173 PRO A N 1
ATOM 1312 C CA . PRO A 1 173 ? 5.956 -10.254 0.486 1.00 79.44 173 PRO A CA 1
ATOM 1313 C C . PRO A 1 173 ? 4.541 -10.107 1.064 1.00 79.44 173 PRO A C 1
ATOM 1315 O O . PRO A 1 173 ? 4.354 -9.897 2.265 1.00 79.44 173 PRO A O 1
ATOM 1318 N N . CYS A 1 174 ? 3.538 -10.180 0.191 1.00 76.38 174 CYS A N 1
ATOM 1319 C CA . CYS A 1 174 ? 2.148 -10.034 0.601 1.00 76.38 174 CYS A CA 1
ATOM 1320 C C . CYS A 1 174 ? 1.697 -11.224 1.455 1.00 76.38 174 CYS A C 1
ATOM 1322 O O . CYS A 1 174 ? 1.548 -12.342 0.959 1.00 76.38 174 CYS A O 1
ATOM 1324 N N . HIS A 1 175 ? 1.411 -10.947 2.720 1.00 72.31 175 HIS A N 1
ATOM 1325 C CA . HIS A 1 175 ? 0.809 -11.866 3.681 1.00 72.31 175 HIS A CA 1
ATOM 1326 C C . HIS A 1 175 ? -0.557 -11.366 4.177 1.00 72.31 175 HIS A C 1
ATOM 1328 O O . HIS A 1 175 ? -1.289 -12.109 4.816 1.00 72.31 175 HIS A O 1
ATOM 1334 N N . GLY A 1 176 ? -0.908 -10.109 3.888 1.00 72.56 176 GLY A N 1
ATOM 1335 C CA . GLY A 1 176 ? -2.117 -9.438 4.359 1.00 72.56 176 GLY A CA 1
ATOM 1336 C C . GLY A 1 176 ? -2.183 -9.263 5.873 1.00 72.56 176 GLY A C 1
ATOM 1337 O O . GLY A 1 176 ? -3.272 -9.230 6.436 1.00 72.56 176 GLY A O 1
ATOM 1338 N N . TYR A 1 177 ? -1.026 -9.109 6.515 1.00 78.19 177 TYR A N 1
ATOM 1339 C CA . TYR A 1 177 ? -0.904 -8.621 7.887 1.00 78.19 177 TYR A CA 1
ATOM 1340 C C . TYR A 1 177 ? -1.606 -7.276 8.077 1.00 78.19 177 TYR A C 1
ATOM 1342 O O . TYR A 1 177 ? -1.702 -6.492 7.134 1.00 78.19 177 TYR A O 1
ATOM 1350 N N . GLN A 1 178 ? -2.004 -6.933 9.303 1.00 85.25 178 GLN A N 1
ATOM 1351 C CA . GLN A 1 178 ? -2.603 -5.617 9.581 1.00 85.25 178 GLN A CA 1
ATOM 1352 C C . GLN A 1 178 ? -1.664 -4.457 9.203 1.00 85.25 178 GLN A C 1
ATOM 1354 O O . GLN A 1 178 ? -2.130 -3.387 8.819 1.00 85.25 178 GLN A O 1
ATOM 1359 N N . VAL A 1 179 ? -0.337 -4.665 9.251 1.00 88.69 179 VAL A N 1
ATOM 1360 C CA . VAL A 1 179 ? 0.658 -3.702 8.725 1.00 88.69 179 VAL A CA 1
ATOM 1361 C C . VAL A 1 179 ? 0.531 -3.460 7.220 1.00 88.69 179 VAL A C 1
ATOM 1363 O O . VAL A 1 179 ? 0.888 -2.376 6.773 1.00 88.69 179 VAL A O 1
ATOM 1366 N N . GLN A 1 180 ? 0.042 -4.435 6.452 1.00 90.38 180 GLN A N 1
ATOM 1367 C CA . GLN A 1 180 ? -0.115 -4.400 4.992 1.00 90.38 180 GLN A CA 1
ATOM 1368 C C . GLN A 1 180 ? -1.523 -3.980 4.553 1.00 90.38 180 GLN A C 1
ATOM 1370 O O . GLN A 1 180 ? -1.752 -3.760 3.366 1.00 90.38 180 GLN A O 1
ATOM 1375 N N . GLN A 1 181 ? -2.470 -3.899 5.490 1.00 91.25 181 GLN A N 1
ATOM 1376 C CA . GLN A 1 181 ? -3.862 -3.556 5.226 1.00 91.25 181 GLN A CA 1
ATOM 1377 C C . GLN A 1 181 ? -4.066 -2.042 5.288 1.00 91.25 181 GLN A C 1
ATOM 1379 O O . GLN A 1 181 ? -3.671 -1.364 6.240 1.00 91.25 181 GLN A O 1
ATOM 1384 N N . TRP A 1 182 ? -4.729 -1.517 4.268 1.00 94.56 182 TRP A N 1
ATOM 1385 C CA . TRP A 1 182 ? -5.022 -0.103 4.097 1.00 94.56 182 TRP A CA 1
ATOM 1386 C C . TRP A 1 182 ? -6.519 0.114 3.941 1.00 94.56 182 TRP A C 1
ATOM 1388 O O . TRP A 1 182 ? -7.271 -0.785 3.576 1.00 94.56 182 TRP A O 1
ATOM 1398 N N . ARG A 1 183 ? -6.956 1.338 4.201 1.00 94.25 183 ARG A N 1
ATOM 1399 C CA . ARG A 1 183 ? -8.315 1.800 3.983 1.00 94.25 183 ARG A CA 1
ATOM 1400 C C . ARG A 1 183 ? -8.271 3.062 3.144 1.00 94.25 183 ARG A C 1
ATOM 1402 O O . ARG A 1 183 ? -7.711 4.073 3.566 1.00 94.25 183 ARG A O 1
ATOM 1409 N N . VAL A 1 184 ? -8.899 3.000 1.981 1.00 92.75 184 VAL A N 1
ATOM 1410 C CA . VAL A 1 184 ? -9.222 4.168 1.165 1.00 92.75 184 VAL A CA 1
ATOM 1411 C C . VAL A 1 184 ? -10.286 4.986 1.900 1.00 92.75 184 VAL A C 1
ATOM 1413 O O . VAL A 1 184 ? -11.373 4.479 2.182 1.00 92.75 184 VAL A O 1
ATOM 1416 N N . GLN A 1 185 ? -9.985 6.246 2.212 1.00 92.12 185 GLN A N 1
ATOM 1417 C CA . GLN A 1 185 ? -10.940 7.201 2.779 1.00 92.12 185 GLN A CA 1
ATOM 1418 C C . GLN A 1 185 ? -11.167 8.346 1.789 1.00 92.12 185 GLN A C 1
ATOM 1420 O O . GLN A 1 185 ? -10.208 8.872 1.227 1.00 92.12 185 GLN A O 1
ATOM 1425 N N . ARG A 1 186 ? -12.432 8.704 1.574 1.00 86.06 186 ARG A N 1
ATOM 1426 C CA . ARG A 1 186 ? -12.881 9.749 0.647 1.00 86.06 186 ARG A CA 1
ATOM 1427 C C . ARG A 1 186 ? -13.485 10.904 1.432 1.00 86.06 186 ARG A C 1
ATOM 1429 O O . ARG A 1 186 ? -14.094 10.610 2.488 1.00 86.06 186 ARG A O 1
#

Foldseek 3Di:
DDDFPPWDWFQEPVQRFIKIWGQDPVRDIFIWTFDADPVRDTDTHGDPDDFQQPFDPPDPPDDAFDKWWKQQQVVRWTWFQDLVRWTDTHHCPDPGRIWGDHQQWTWDQHPNAIKTWFWPDDPPDWTAITIDGDDPPDLRRGWGWGDGPPDQKTFIGRPPDQWTQFNVRTTDHDRPYSRRIIHIGD

pLDDT: mean 80.62, std 15.24, range [36.97, 98.44]

Secondary structure (DSSP, 8-state):
-PPPEEEEEEEETTTTEEEEEEE-TTS-EEEEEEEE-TTS-EEEEE-SS----SBPTT---S-TT-EEEEEETTT-PEEEE-TTS-EEEE-TTSTT--EEEETTEEEEEETTEEEEEEPPP--SS-EE-EEEE--TT-GGG-EEEEEBTTSS-EEEEETTSSEEE-TTSEEEE----GGG-EEEE-